Protein AF-A0A538KHZ2-F1 (afdb_monomer_lite)

Foldseek 3Di:
DDDPVLLLVLLLVLLLCQQLLLAFACPPHTHHPSLVSLVVNLVSLVVVCVVVPDPDAPVLLVVLVVVLVVVVVVLVVCVVVDPDPVSVVVSVVVVVVSVSVSSSLSSVLRSVVPDDPVSVVSSVVSNVNSVVQQQVQLVVLVVCVVVVHAPQVVPVCVNHVDGDRFDFPDDDPNHTDTDRQRSHVDVVSVVVSVVSVVSSVVVVLVPPPPPDPCVVCPCVPPVNVVVVVVVVVPPD

Radius of gyration: 20.11 Å; chains: 1; bounding box: 50×47×51 Å

Structure (mmCIF, N/CA/C/O backbone):
data_AF-A0A538KHZ2-F1
#
_entry.id   AF-A0A538KHZ2-F1
#
loop_
_atom_site.group_PDB
_atom_site.id
_atom_site.type_symbol
_atom_site.label_atom_id
_atom_site.label_alt_id
_atom_site.label_comp_id
_atom_site.label_asym_id
_atom_site.label_entity_id
_atom_site.label_seq_id
_atom_site.pdbx_PDB_ins_code
_atom_site.Cartn_x
_atom_site.Cartn_y
_atom_site.Cartn_z
_atom_site.occupancy
_atom_site.B_iso_or_equiv
_atom_site.auth_seq_id
_atom_site.auth_comp_id
_atom_site.auth_asym_id
_atom_site.auth_atom_id
_atom_site.pdbx_PDB_model_num
ATOM 1 N N . MET A 1 1 ? -10.017 -17.595 17.003 1.00 70.81 1 MET A N 1
ATOM 2 C CA . MET A 1 1 ? -10.013 -16.134 16.747 1.00 70.81 1 MET A CA 1
ATOM 3 C C . MET A 1 1 ? -8.568 -15.649 16.655 1.00 70.81 1 MET A C 1
ATOM 5 O O . MET A 1 1 ? -7.769 -16.107 17.465 1.00 70.81 1 MET A O 1
ATOM 9 N N . PRO A 1 2 ? -8.209 -14.773 15.701 1.00 77.62 2 PRO A N 1
ATOM 10 C CA . PRO A 1 2 ? -6.845 -14.257 15.563 1.00 77.62 2 PRO A CA 1
ATOM 11 C C . PRO A 1 2 ? -6.376 -13.523 16.825 1.00 77.62 2 PRO A C 1
ATOM 13 O O . PRO A 1 2 ? -7.134 -12.756 17.425 1.00 77.62 2 PRO A O 1
ATOM 16 N N . SER A 1 3 ? -5.121 -13.741 17.228 1.00 88.00 3 SER A N 1
ATOM 17 C CA . SER A 1 3 ? -4.541 -13.037 18.375 1.00 88.00 3 SER A CA 1
ATOM 18 C C . SER A 1 3 ? -4.235 -11.577 18.027 1.00 88.00 3 SER A C 1
ATOM 20 O O . SER A 1 3 ? -3.992 -11.232 16.869 1.00 88.00 3 SER A O 1
ATOM 22 N N . ARG A 1 4 ? -4.178 -10.703 19.041 1.00 88.00 4 ARG A N 1
ATOM 23 C CA . ARG A 1 4 ? -3.818 -9.289 18.841 1.00 88.00 4 ARG A CA 1
ATOM 24 C C . ARG A 1 4 ? -2.460 -9.117 18.160 1.00 88.00 4 ARG A C 1
ATOM 26 O O . ARG A 1 4 ? -2.331 -8.261 17.298 1.00 88.00 4 ARG A O 1
ATOM 33 N N . ARG A 1 5 ? -1.487 -9.963 18.510 1.00 90.94 5 ARG A N 1
ATOM 34 C CA . ARG A 1 5 ? -0.137 -9.929 17.933 1.00 90.94 5 ARG A CA 1
ATOM 35 C C . ARG A 1 5 ? -0.146 -10.236 16.436 1.00 90.94 5 ARG A C 1
ATOM 37 O O . ARG A 1 5 ? 0.586 -9.590 15.700 1.00 90.94 5 ARG A O 1
ATOM 44 N N . VAL A 1 6 ? -0.990 -11.173 15.996 1.00 93.69 6 VAL A N 1
ATOM 45 C CA . VAL A 1 6 ? -1.137 -11.506 14.571 1.00 93.69 6 VAL A CA 1
ATOM 46 C C . VAL A 1 6 ? -1.756 -10.334 13.811 1.00 93.69 6 VAL A C 1
ATOM 48 O O . VAL A 1 6 ? -1.233 -9.946 12.775 1.00 93.69 6 VAL A O 1
ATOM 51 N N . THR A 1 7 ? -2.817 -9.716 14.342 1.00 93.12 7 THR A N 1
ATOM 52 C CA . THR A 1 7 ? -3.430 -8.535 13.709 1.00 93.12 7 THR A CA 1
ATOM 53 C C . THR A 1 7 ? -2.462 -7.347 13.640 1.00 93.12 7 THR A C 1
ATOM 55 O O . THR A 1 7 ? -2.383 -6.699 12.602 1.00 93.12 7 THR A O 1
ATOM 58 N N . ASP A 1 8 ? -1.700 -7.089 14.712 1.00 92.88 8 ASP A N 1
ATOM 59 C CA . ASP A 1 8 ? -0.666 -6.043 14.737 1.00 92.88 8 ASP A CA 1
ATOM 60 C C . ASP A 1 8 ? 0.418 -6.315 13.684 1.00 92.88 8 ASP A C 1
ATOM 62 O O . ASP A 1 8 ? 0.788 -5.420 12.931 1.00 92.88 8 ASP A O 1
ATOM 66 N N . PHE A 1 9 ? 0.905 -7.558 13.605 1.00 95.31 9 PHE A N 1
ATOM 67 C CA . PHE A 1 9 ? 1.906 -7.962 12.620 1.00 95.31 9 PHE A CA 1
ATOM 68 C C . PHE A 1 9 ? 1.407 -7.766 11.186 1.00 95.31 9 PHE A C 1
ATOM 70 O O . PHE A 1 9 ? 2.117 -7.172 10.383 1.00 95.31 9 PHE A O 1
ATOM 77 N N . LEU A 1 10 ? 0.182 -8.203 10.877 1.00 94.75 10 LEU A N 1
ATOM 78 C CA . LEU A 1 10 ? -0.409 -8.044 9.546 1.00 94.75 10 LEU A CA 1
ATOM 79 C C . LEU A 1 10 ? -0.589 -6.568 9.172 1.00 94.75 10 LEU A C 1
ATOM 81 O O . LEU A 1 10 ? -0.308 -6.198 8.038 1.00 94.75 10 LEU A O 1
ATOM 85 N N . LEU A 1 11 ? -0.987 -5.713 10.122 1.00 91.38 11 LEU A N 1
ATOM 86 C CA . LEU A 1 11 ? -1.053 -4.267 9.895 1.00 91.38 11 LEU A CA 1
ATOM 87 C C . LEU A 1 11 ? 0.327 -3.692 9.563 1.00 91.38 11 LEU A C 1
ATOM 89 O O . LEU A 1 11 ? 0.469 -2.961 8.587 1.00 91.38 11 LEU A O 1
ATOM 93 N N . PHE A 1 12 ? 1.342 -4.020 10.368 1.00 92.88 12 PHE A N 1
ATOM 94 C CA . PHE A 1 12 ? 2.703 -3.518 10.175 1.00 92.88 12 PHE A CA 1
ATOM 95 C C . PHE A 1 12 ? 3.316 -4.020 8.867 1.00 92.88 12 PHE A C 1
ATOM 97 O O . PHE A 1 12 ? 3.935 -3.243 8.149 1.00 92.88 12 PHE A O 1
ATOM 104 N N . ALA A 1 13 ? 3.094 -5.288 8.527 1.00 93.56 13 ALA A N 1
ATOM 105 C CA . ALA A 1 13 ? 3.529 -5.869 7.267 1.00 93.56 13 ALA A CA 1
ATOM 106 C C . ALA A 1 13 ? 2.818 -5.221 6.066 1.00 93.56 13 ALA A C 1
ATOM 108 O O . ALA A 1 13 ? 3.472 -4.935 5.063 1.00 93.56 13 ALA A O 1
ATOM 109 N N . ALA A 1 14 ? 1.516 -4.927 6.171 1.00 91.31 14 ALA A N 1
ATOM 110 C CA . ALA A 1 14 ? 0.762 -4.262 5.107 1.00 91.31 14 ALA A CA 1
ATOM 111 C C . ALA A 1 14 ? 1.311 -2.857 4.826 1.00 91.31 14 ALA A C 1
ATOM 113 O O . ALA A 1 14 ? 1.573 -2.522 3.676 1.00 91.31 14 ALA A O 1
ATOM 114 N N . VAL A 1 15 ? 1.543 -2.049 5.869 1.00 88.62 15 VAL A N 1
ATOM 115 C CA . VAL A 1 15 ? 2.085 -0.691 5.685 1.00 88.62 15 VAL A CA 1
ATOM 116 C C . VAL A 1 15 ? 3.561 -0.695 5.278 1.00 88.62 15 VAL A C 1
ATOM 118 O O . VAL A 1 15 ? 3.981 0.185 4.537 1.00 88.62 15 VAL A O 1
ATOM 121 N N . PHE A 1 16 ? 4.346 -1.685 5.714 1.00 89.62 16 PHE A N 1
ATOM 122 C CA . PHE A 1 16 ? 5.748 -1.840 5.314 1.00 89.62 16 PHE A CA 1
ATOM 123 C C . PHE A 1 16 ? 5.877 -2.191 3.829 1.00 89.62 16 PHE A C 1
ATOM 125 O O . PHE A 1 16 ? 6.667 -1.593 3.110 1.00 89.62 16 PHE A O 1
ATOM 132 N N . THR A 1 17 ? 5.069 -3.141 3.360 1.00 90.88 17 THR A N 1
ATOM 133 C CA . THR A 1 17 ? 5.076 -3.581 1.957 1.00 90.88 17 THR A CA 1
ATOM 134 C C . THR A 1 17 ? 4.250 -2.682 1.049 1.00 90.88 17 THR A C 1
ATOM 136 O O . THR A 1 17 ? 4.116 -2.991 -0.129 1.00 90.88 17 THR A O 1
ATOM 139 N N . MET A 1 18 ? 3.676 -1.588 1.558 1.00 86.38 18 MET A N 1
ATOM 140 C CA . MET A 1 18 ? 2.712 -0.780 0.814 1.00 86.38 18 MET A CA 1
ATOM 141 C C . MET A 1 18 ? 3.288 -0.293 -0.513 1.00 86.38 18 MET A C 1
ATOM 143 O O . MET A 1 18 ? 2.672 -0.503 -1.550 1.00 86.38 18 MET A O 1
ATOM 147 N N . SER A 1 19 ? 4.518 0.218 -0.496 1.00 83.88 19 SER A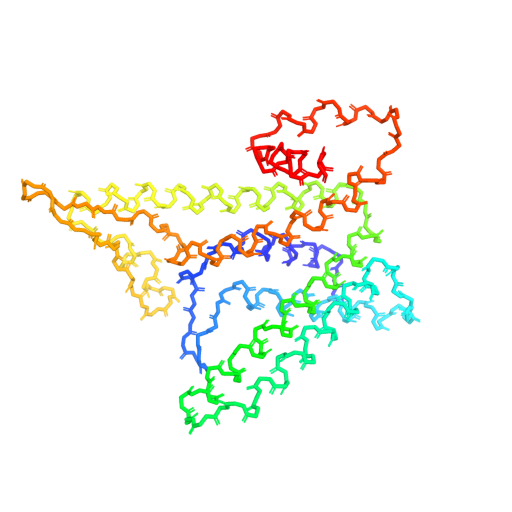 N 1
ATOM 148 C CA . SER A 1 19 ? 5.217 0.696 -1.688 1.00 83.88 19 SER A CA 1
ATOM 149 C C . SER A 1 19 ? 5.772 -0.416 -2.594 1.00 83.88 19 SER A C 1
ATOM 151 O O . SER A 1 19 ? 6.298 -0.114 -3.660 1.00 83.88 19 SER A O 1
ATOM 153 N N . PHE A 1 20 ? 5.691 -1.700 -2.234 1.00 88.12 20 PHE A N 1
ATOM 154 C CA . PHE A 1 20 ? 6.398 -2.775 -2.949 1.00 88.12 20 PHE A CA 1
ATOM 155 C C . PHE A 1 20 ? 5.587 -3.322 -4.132 1.00 88.12 20 PHE A C 1
ATOM 157 O O . PHE A 1 20 ? 5.303 -4.515 -4.224 1.00 88.12 20 PHE A O 1
ATOM 164 N N . GLU A 1 21 ? 5.213 -2.449 -5.060 1.00 84.75 21 GLU A N 1
ATOM 165 C CA . GLU A 1 21 ? 4.356 -2.773 -6.203 1.00 84.75 21 GLU A CA 1
ATOM 166 C C . GLU A 1 21 ? 4.969 -3.806 -7.173 1.00 84.75 21 GLU A C 1
ATOM 168 O O . GLU A 1 21 ? 4.237 -4.497 -7.885 1.00 84.75 21 GLU A O 1
ATOM 173 N N . LYS A 1 22 ? 6.301 -3.952 -7.196 1.00 85.44 22 LYS A N 1
ATOM 174 C CA . LYS A 1 22 ? 6.995 -4.997 -7.969 1.00 85.44 22 LYS A CA 1
ATOM 175 C C . LYS A 1 22 ? 6.775 -6.409 -7.442 1.00 85.44 22 LYS A C 1
ATOM 177 O O . LYS A 1 22 ? 6.980 -7.357 -8.187 1.00 85.44 22 LYS A O 1
ATOM 182 N N . LEU A 1 23 ? 6.381 -6.573 -6.183 1.00 88.81 23 LEU A N 1
ATOM 183 C CA . LEU A 1 23 ? 6.125 -7.893 -5.619 1.00 88.81 23 LEU A CA 1
ATOM 184 C C . LEU A 1 23 ? 4.680 -8.282 -5.917 1.00 88.81 23 LEU A C 1
ATOM 186 O O . LEU A 1 23 ? 3.785 -7.976 -5.132 1.00 88.81 23 LEU A O 1
ATOM 190 N N . PHE A 1 24 ? 4.442 -8.927 -7.059 1.00 89.50 24 PHE A N 1
ATOM 191 C CA . PHE A 1 24 ? 3.115 -9.400 -7.444 1.00 89.50 24 PHE A CA 1
ATOM 192 C C . PHE A 1 24 ? 3.153 -10.774 -8.113 1.00 89.50 24 PHE A C 1
ATOM 194 O O . PHE A 1 24 ? 4.190 -11.233 -8.569 1.00 89.50 24 PHE A O 1
ATOM 201 N N . TRP A 1 25 ? 1.994 -11.425 -8.186 1.00 89.75 25 TRP A N 1
ATOM 202 C CA . TRP A 1 25 ? 1.804 -12.675 -8.919 1.00 89.75 25 TRP A CA 1
ATOM 203 C C . TRP A 1 25 ? 0.640 -12.549 -9.900 1.00 89.75 25 TRP A C 1
ATOM 205 O O . TRP A 1 25 ? -0.337 -11.849 -9.633 1.00 89.75 25 TRP A O 1
ATOM 215 N N . ASN A 1 26 ? 0.726 -13.270 -11.020 1.00 84.12 26 ASN A N 1
ATOM 216 C CA . ASN A 1 26 ? -0.304 -13.318 -12.063 1.00 84.12 26 ASN A CA 1
ATOM 217 C C . ASN A 1 26 ? -1.156 -14.598 -11.965 1.00 84.12 26 ASN A C 1
ATOM 219 O O . ASN A 1 26 ? -1.260 -15.350 -12.927 1.00 84.12 26 ASN A O 1
ATOM 223 N N . VAL A 1 27 ? -1.755 -14.873 -10.802 1.00 74.12 27 VAL A N 1
ATOM 224 C CA . VAL A 1 27 ? -2.545 -16.109 -10.578 1.00 74.12 27 VAL A CA 1
ATOM 225 C C . VAL A 1 27 ? -4.031 -15.925 -10.930 1.00 74.12 27 VAL A C 1
ATOM 227 O O . VAL A 1 27 ? -4.701 -16.879 -11.308 1.00 74.12 27 VAL A O 1
ATOM 230 N N . ALA A 1 28 ? -4.549 -14.694 -10.875 1.00 68.69 28 ALA A N 1
ATOM 231 C CA . ALA A 1 28 ? -5.922 -14.346 -11.272 1.00 68.69 28 ALA A CA 1
ATOM 232 C C . ALA A 1 28 ? -6.007 -12.872 -11.723 1.00 68.69 28 ALA A C 1
ATOM 234 O O . ALA A 1 28 ? -6.910 -12.122 -11.358 1.00 68.69 28 ALA A O 1
ATOM 235 N N . GLY A 1 29 ? -4.992 -12.435 -12.473 1.00 74.94 29 GLY A N 1
ATOM 236 C CA . GLY A 1 29 ? -4.633 -11.024 -12.622 1.00 74.94 29 GLY A CA 1
ATOM 237 C C . GLY A 1 29 ? -3.510 -10.621 -11.661 1.00 74.94 29 GLY A C 1
ATOM 238 O O . GLY A 1 29 ? -3.067 -11.433 -10.852 1.00 74.94 29 GLY A O 1
ATOM 239 N N . LYS A 1 30 ? -3.035 -9.376 -11.787 1.00 84.00 30 LYS A N 1
ATOM 240 C CA . LYS A 1 30 ? -1.940 -8.813 -10.980 1.00 84.00 30 LYS A CA 1
ATOM 241 C C . LYS A 1 30 ? -2.392 -8.667 -9.523 1.00 84.00 30 LYS A C 1
ATOM 243 O O . LYS A 1 30 ? -3.114 -7.717 -9.223 1.00 84.00 30 LYS A O 1
ATOM 248 N N . ILE A 1 31 ? -1.950 -9.581 -8.658 1.00 87.44 31 ILE A N 1
ATOM 249 C CA . ILE A 1 31 ? -2.166 -9.535 -7.206 1.00 87.44 31 ILE A CA 1
ATOM 250 C C . ILE A 1 31 ? -0.844 -9.181 -6.532 1.00 87.44 31 ILE A C 1
ATOM 252 O O . ILE A 1 31 ? 0.104 -9.965 -6.575 1.00 87.44 31 ILE A O 1
ATOM 256 N N . ALA A 1 32 ? -0.780 -8.008 -5.913 1.00 89.06 32 ALA A N 1
ATOM 257 C CA . ALA A 1 32 ? 0.406 -7.547 -5.203 1.00 89.06 32 ALA A CA 1
ATOM 258 C C . ALA A 1 32 ? 0.514 -8.176 -3.805 1.00 89.06 32 ALA A C 1
ATOM 260 O O . ALA A 1 32 ? -0.489 -8.464 -3.150 1.00 89.06 32 ALA A O 1
ATOM 261 N N . LEU A 1 33 ? 1.738 -8.315 -3.295 1.00 90.94 33 LEU A N 1
ATOM 262 C CA . LEU A 1 33 ? 2.018 -8.773 -1.934 1.00 90.94 33 LEU A CA 1
ATOM 263 C C . LEU A 1 33 ? 1.271 -7.933 -0.892 1.00 90.94 33 LEU A C 1
ATOM 265 O O . LEU A 1 33 ? 0.678 -8.482 0.036 1.00 90.94 33 LEU A O 1
ATOM 269 N N . THR A 1 34 ? 1.240 -6.613 -1.080 1.00 89.50 34 THR A N 1
ATOM 270 C CA . THR A 1 34 ? 0.478 -5.693 -0.232 1.00 89.50 34 THR A CA 1
ATOM 271 C C . THR A 1 34 ? -0.998 -6.072 -0.177 1.00 89.50 34 THR A C 1
ATOM 273 O O . THR A 1 34 ? -1.580 -6.096 0.901 1.00 89.50 34 THR A O 1
ATOM 276 N N . GLU A 1 35 ? -1.605 -6.413 -1.317 1.00 90.12 35 GLU A N 1
ATOM 277 C CA . GLU A 1 35 ? -3.025 -6.767 -1.402 1.00 90.12 35 GLU A CA 1
ATOM 278 C C . GLU A 1 35 ? -3.305 -8.062 -0.635 1.00 90.12 35 GLU A C 1
ATOM 280 O O . GLU A 1 35 ? -4.256 -8.115 0.145 1.00 90.12 35 GLU A O 1
ATOM 285 N N . VAL A 1 36 ? -2.436 -9.070 -0.770 1.00 93.44 36 VAL A N 1
ATOM 286 C CA . VAL A 1 36 ? -2.531 -10.321 -0.001 1.00 93.44 36 VAL A CA 1
ATOM 287 C C . VAL A 1 36 ? -2.484 -10.037 1.501 1.00 93.44 36 VAL A C 1
ATOM 289 O O . VAL A 1 36 ? -3.351 -10.491 2.250 1.00 93.44 36 VAL A O 1
ATOM 292 N N . ILE A 1 37 ? -1.509 -9.247 1.959 1.00 94.62 37 ILE A N 1
ATOM 293 C CA . ILE A 1 37 ? -1.359 -8.929 3.385 1.00 94.62 37 ILE A CA 1
ATOM 294 C C . ILE A 1 37 ? -2.538 -8.076 3.883 1.00 94.62 37 ILE A C 1
ATOM 296 O O . ILE A 1 37 ? -3.045 -8.319 4.979 1.00 94.62 37 ILE A O 1
ATOM 300 N N . SER A 1 38 ? -3.030 -7.127 3.082 1.00 91.94 38 SER A N 1
ATOM 301 C CA . SER A 1 38 ? -4.217 -6.324 3.395 1.00 91.94 38 SER A CA 1
ATOM 302 C C . SER A 1 38 ? -5.475 -7.183 3.530 1.00 91.94 38 SER A C 1
ATOM 304 O O . SER A 1 38 ? -6.225 -6.988 4.487 1.00 91.94 38 SER A O 1
ATOM 306 N N . ILE A 1 39 ? -5.693 -8.165 2.645 1.00 94.31 39 ILE A N 1
ATOM 307 C CA . ILE A 1 39 ? -6.805 -9.125 2.755 1.00 94.31 39 ILE A CA 1
ATOM 308 C C . ILE A 1 39 ? -6.692 -9.913 4.064 1.00 94.31 39 ILE A C 1
ATOM 310 O O . ILE A 1 39 ? -7.667 -10.006 4.814 1.00 94.31 39 ILE A O 1
ATOM 314 N N . LEU A 1 40 ? -5.502 -10.436 4.378 1.00 96.44 40 LEU A N 1
ATOM 315 C CA . LEU A 1 40 ? -5.262 -11.173 5.621 1.00 96.44 40 LEU A CA 1
ATOM 316 C C . LEU A 1 40 ? -5.508 -10.299 6.858 1.00 96.44 40 LEU A C 1
ATOM 318 O O . LEU A 1 40 ? -6.134 -10.756 7.817 1.00 96.44 40 LEU A O 1
ATOM 322 N N . PHE A 1 41 ? -5.064 -9.039 6.841 1.00 95.19 41 PHE A N 1
ATOM 323 C CA . PHE A 1 41 ? -5.327 -8.080 7.913 1.00 95.19 41 PHE A CA 1
ATOM 324 C C . PHE A 1 41 ? -6.827 -7.825 8.088 1.00 95.19 41 PHE A C 1
ATOM 326 O O . PHE A 1 41 ? -7.332 -7.941 9.206 1.00 95.19 41 PHE A O 1
ATOM 333 N N . VAL A 1 42 ? -7.547 -7.519 7.002 1.00 94.88 42 VAL A N 1
ATOM 334 C CA . VAL A 1 42 ? -8.996 -7.268 7.029 1.00 94.88 42 VAL A CA 1
ATOM 335 C C . VAL A 1 42 ? -9.738 -8.500 7.544 1.00 94.88 42 VAL A C 1
ATOM 337 O O . VAL A 1 42 ? -10.560 -8.377 8.451 1.00 94.88 42 VAL A O 1
ATOM 340 N N . GLY A 1 43 ? -9.403 -9.696 7.055 1.00 95.38 43 GLY A N 1
ATOM 341 C CA . GLY A 1 43 ? -9.974 -10.951 7.544 1.00 95.38 43 GLY A CA 1
ATOM 342 C C . GLY A 1 43 ? -9.710 -11.165 9.037 1.00 95.38 43 GLY A C 1
ATOM 343 O O . GLY A 1 43 ? -10.633 -11.456 9.803 1.00 95.38 43 GLY A O 1
ATOM 344 N N . ALA A 1 44 ? -8.473 -10.941 9.490 1.00 94.69 44 ALA A N 1
ATOM 345 C CA . ALA A 1 44 ? -8.117 -11.073 10.899 1.00 94.69 44 ALA A CA 1
ATOM 346 C C . ALA A 1 44 ? -8.858 -10.059 11.793 1.00 94.69 44 ALA A C 1
ATOM 348 O O . ALA A 1 44 ? -9.311 -10.400 12.892 1.00 94.69 44 ALA A O 1
ATOM 349 N N . TYR A 1 45 ? -9.000 -8.822 11.317 1.00 92.50 45 TYR A N 1
ATOM 350 C CA . TYR A 1 45 ? -9.765 -7.762 11.963 1.00 92.50 45 TYR A CA 1
ATOM 351 C C . TYR A 1 45 ? -11.254 -8.125 12.070 1.00 92.50 45 TYR A C 1
ATOM 353 O O . TYR A 1 45 ? -11.816 -8.064 13.167 1.00 92.50 45 TYR A O 1
ATOM 361 N N . LEU A 1 46 ? -11.878 -8.572 10.975 1.00 92.50 46 LEU A N 1
ATOM 362 C CA . LEU A 1 46 ? -13.296 -8.939 10.937 1.00 92.50 46 LEU A CA 1
ATOM 363 C C . LEU A 1 46 ? -13.608 -10.104 11.879 1.00 92.50 46 LEU A C 1
ATOM 365 O O . LEU A 1 46 ? -14.543 -10.007 12.671 1.00 92.50 46 LEU A O 1
ATOM 369 N N . LEU A 1 47 ? -12.790 -11.162 11.880 1.00 92.44 47 LEU A N 1
ATOM 370 C CA . LEU A 1 47 ? -12.962 -12.298 12.796 1.00 92.44 47 LEU A CA 1
ATOM 371 C C . LEU A 1 47 ? -12.912 -11.869 14.268 1.00 92.44 47 LEU A C 1
ATOM 373 O O . LEU A 1 47 ? -13.674 -12.361 15.101 1.00 92.44 47 LEU A O 1
ATOM 377 N N . ARG A 1 48 ? -12.024 -10.927 14.602 1.00 89.44 48 ARG A N 1
ATOM 378 C CA . ARG A 1 48 ? -11.906 -10.388 15.961 1.00 89.44 48 ARG A CA 1
ATOM 379 C C . ARG A 1 48 ? -13.062 -9.456 16.319 1.00 89.44 48 ARG A C 1
ATOM 381 O O . ARG A 1 48 ? -13.440 -9.383 17.488 1.00 89.44 48 ARG A O 1
ATOM 388 N N . ARG A 1 49 ? -13.622 -8.755 15.335 1.00 86.12 49 ARG A N 1
ATOM 389 C CA . ARG A 1 49 ? -14.768 -7.864 15.515 1.00 86.12 49 ARG A CA 1
ATOM 390 C C . ARG A 1 49 ? -16.073 -8.634 15.699 1.00 86.12 49 ARG A C 1
ATOM 392 O O . ARG A 1 49 ? -16.781 -8.381 16.670 1.00 86.12 49 ARG A O 1
ATOM 399 N N . LEU A 1 50 ? -16.324 -9.639 14.860 1.00 85.69 50 LEU A N 1
ATOM 400 C CA . LEU A 1 50 ? -17.457 -10.561 14.998 1.00 85.69 50 LEU A CA 1
ATOM 401 C C . LEU A 1 50 ? -17.446 -11.263 16.362 1.00 85.69 50 LEU A C 1
ATOM 403 O O . LEU A 1 50 ? -18.485 -11.386 17.006 1.00 85.69 50 LEU A O 1
ATOM 407 N N . GLY A 1 51 ? -16.261 -11.635 16.857 1.00 80.94 51 GLY A N 1
ATOM 408 C CA . GLY A 1 51 ? -16.101 -12.249 18.176 1.00 80.94 51 GLY A CA 1
ATOM 409 C C . GLY A 1 51 ? -16.439 -11.352 19.372 1.00 80.94 51 GLY A C 1
ATOM 410 O O . GLY A 1 51 ? -16.683 -11.867 20.457 1.00 80.94 51 GLY A O 1
ATOM 411 N N . ARG A 1 52 ? -16.464 -10.024 19.198 1.00 77.56 52 ARG A N 1
ATOM 412 C CA . ARG A 1 52 ? -16.744 -9.055 20.274 1.00 77.56 52 ARG A CA 1
ATOM 413 C C . ARG A 1 52 ? -18.185 -8.542 20.284 1.00 77.56 52 ARG A C 1
ATOM 415 O O . ARG A 1 52 ? -18.541 -7.853 21.231 1.00 77.56 52 ARG A O 1
ATOM 422 N N . ARG A 1 53 ? -18.989 -8.856 19.255 1.00 71.69 53 ARG A N 1
ATOM 423 C CA . ARG A 1 53 ? -20.383 -8.387 19.067 1.00 71.69 53 ARG A CA 1
ATOM 424 C C . ARG A 1 53 ? -20.587 -6.866 19.216 1.00 71.69 53 ARG A C 1
ATOM 426 O O . ARG A 1 53 ? -21.703 -6.414 19.433 1.00 71.69 53 ARG A O 1
ATOM 433 N N . ASP A 1 54 ? -19.531 -6.071 19.051 1.00 73.88 54 ASP A N 1
ATOM 434 C CA . ASP A 1 54 ? -19.604 -4.609 19.051 1.00 73.88 54 ASP A CA 1
ATOM 435 C C . ASP A 1 54 ? -19.693 -4.108 17.602 1.00 73.88 54 ASP A C 1
ATOM 437 O O . ASP A 1 54 ? -18.724 -4.165 16.836 1.00 73.88 54 ASP A O 1
ATOM 441 N N . GLY A 1 55 ? -20.887 -3.655 17.215 1.00 72.94 55 GLY A N 1
ATOM 442 C CA . GLY A 1 55 ? -21.163 -3.110 15.886 1.00 72.94 55 GLY A CA 1
ATOM 443 C C . GLY A 1 55 ? -20.689 -1.666 15.696 1.00 72.94 55 GLY A C 1
ATOM 444 O O . GLY A 1 55 ? -20.592 -1.210 14.559 1.00 72.94 55 GLY A O 1
ATOM 445 N N . SER A 1 56 ? -20.344 -0.945 16.768 1.00 83.50 56 SER A N 1
ATOM 446 C CA . SER A 1 56 ? -20.105 0.503 16.709 1.00 83.50 56 SER A CA 1
ATOM 447 C C . SER A 1 56 ? -18.836 0.863 15.928 1.00 83.50 56 SER A C 1
ATOM 449 O O . SER A 1 56 ? -17.736 0.400 16.230 1.00 83.50 56 SER A O 1
ATOM 451 N N . LEU A 1 57 ? -18.937 1.691 14.890 1.00 83.25 57 LEU A N 1
ATOM 452 C CA . LEU A 1 57 ? -17.762 2.254 14.214 1.00 83.25 57 LEU A CA 1
ATOM 453 C C . LEU A 1 57 ? -17.471 3.654 14.770 1.00 83.25 57 LEU A C 1
ATOM 455 O O . LEU A 1 57 ? -18.408 4.425 14.986 1.00 83.25 57 LEU A O 1
ATOM 459 N N . PRO A 1 58 ? -16.198 4.025 14.995 1.00 83.31 58 PRO A N 1
ATOM 460 C CA . PRO A 1 58 ? -15.854 5.391 15.344 1.00 83.31 58 PRO A CA 1
ATOM 461 C C . PRO A 1 58 ? -16.258 6.321 14.198 1.00 83.31 58 PRO A C 1
ATOM 463 O O . PRO A 1 58 ? -16.198 5.955 13.021 1.00 83.31 58 PRO A O 1
ATOM 466 N N . ARG A 1 59 ? -16.630 7.559 14.541 1.00 79.00 59 ARG A N 1
ATOM 467 C CA . ARG A 1 59 ? -17.079 8.572 13.571 1.00 79.00 59 ARG A CA 1
ATOM 468 C C . ARG A 1 59 ? -16.099 8.753 12.407 1.00 79.00 59 ARG A C 1
ATOM 470 O O . ARG A 1 59 ? -16.534 8.959 11.283 1.00 79.00 59 ARG A O 1
ATOM 477 N N . THR A 1 60 ? -14.795 8.636 12.656 1.00 77.44 60 THR A N 1
ATOM 478 C CA . THR A 1 60 ? -13.753 8.703 11.620 1.00 77.44 60 THR A CA 1
ATOM 479 C C . THR A 1 60 ? -13.884 7.578 10.595 1.00 77.44 60 THR A C 1
ATOM 481 O O . THR A 1 60 ? -13.917 7.859 9.403 1.00 77.44 60 THR A O 1
ATOM 484 N N . SER A 1 61 ? -14.042 6.325 11.031 1.00 81.25 61 SER A N 1
ATOM 485 C CA . SER A 1 61 ? -14.309 5.189 10.135 1.00 81.25 61 SER A CA 1
ATOM 486 C C . SER A 1 61 ? -15.622 5.360 9.368 1.00 81.25 61 SER A C 1
ATOM 488 O O . SER A 1 61 ? -15.683 5.033 8.188 1.00 81.25 61 SER A O 1
ATOM 490 N N . GLY A 1 62 ? -16.653 5.924 10.009 1.00 83.25 62 GLY A N 1
ATOM 491 C CA . GLY A 1 62 ? -17.913 6.273 9.345 1.00 83.25 62 GLY A CA 1
ATOM 492 C C . GLY A 1 62 ? -17.746 7.319 8.236 1.00 83.25 62 GLY A C 1
ATOM 493 O O . GLY A 1 62 ? -18.309 7.162 7.159 1.00 83.25 62 GLY A O 1
ATOM 494 N N . ILE A 1 63 ? -16.921 8.349 8.454 1.00 82.88 63 ILE A N 1
ATOM 495 C CA . ILE A 1 63 ? -16.599 9.356 7.428 1.00 82.88 63 ILE A CA 1
ATOM 496 C C . ILE A 1 63 ? -15.847 8.715 6.256 1.00 82.88 63 ILE A C 1
ATOM 498 O O . ILE A 1 63 ? -16.180 8.979 5.104 1.00 82.88 63 ILE A O 1
ATOM 502 N N . VAL A 1 64 ? -14.877 7.834 6.526 1.00 82.81 64 VAL A N 1
ATOM 503 C CA . VAL A 1 64 ? -14.170 7.095 5.464 1.00 82.81 64 VAL A CA 1
ATOM 504 C C . VAL A 1 64 ? -15.145 6.239 4.649 1.00 82.81 64 VAL A C 1
ATOM 506 O O . VAL A 1 64 ? -15.044 6.213 3.427 1.00 82.81 64 VAL A O 1
ATOM 509 N N . LEU A 1 65 ? -16.121 5.589 5.294 1.00 85.69 65 LEU A N 1
ATOM 510 C CA . LEU A 1 65 ? -17.182 4.852 4.598 1.00 85.69 65 LEU A CA 1
ATOM 511 C C . LEU A 1 65 ? -18.099 5.762 3.769 1.00 85.69 65 LEU A C 1
ATOM 513 O O . LEU A 1 65 ? -18.548 5.356 2.701 1.00 85.69 65 LEU A O 1
ATOM 517 N N . ALA A 1 66 ? -18.366 6.988 4.218 1.00 85.25 66 ALA A N 1
ATOM 518 C CA . ALA A 1 66 ? -19.133 7.952 3.432 1.00 85.25 66 ALA A CA 1
ATOM 519 C C . ALA A 1 66 ? -18.367 8.384 2.168 1.00 85.25 66 ALA A C 1
ATOM 521 O O . ALA A 1 66 ? -18.944 8.399 1.083 1.00 85.25 66 ALA A O 1
ATOM 522 N N . PHE A 1 67 ? -17.060 8.652 2.278 1.00 84.81 67 PHE A N 1
ATOM 523 C CA . PHE A 1 67 ? -16.207 8.908 1.111 1.00 84.81 67 PHE A CA 1
ATOM 524 C C . PHE A 1 67 ? -16.117 7.696 0.187 1.00 84.81 67 PHE A C 1
ATOM 526 O O . PHE A 1 67 ? -16.212 7.857 -1.026 1.00 84.81 67 PHE A O 1
ATOM 533 N N . PHE A 1 68 ? -15.992 6.489 0.749 1.00 85.69 68 PHE A N 1
ATOM 534 C CA . PHE A 1 68 ? -16.072 5.250 -0.019 1.00 85.69 68 PHE A CA 1
ATOM 535 C C . PHE A 1 68 ? -17.362 5.200 -0.834 1.00 85.69 68 PHE A C 1
ATOM 537 O O . PHE A 1 68 ? -17.295 4.988 -2.036 1.00 85.69 68 PHE A O 1
ATOM 544 N N . ALA A 1 69 ? -18.518 5.442 -0.210 1.00 90.12 69 ALA A N 1
ATOM 545 C CA . ALA A 1 69 ? -19.809 5.416 -0.890 1.00 90.12 69 ALA A CA 1
ATOM 546 C C . ALA A 1 69 ? -19.918 6.494 -1.982 1.00 90.12 69 ALA A C 1
ATOM 548 O O . ALA A 1 69 ? -20.389 6.204 -3.079 1.00 90.12 69 ALA A O 1
ATOM 549 N N . ALA A 1 70 ? -19.445 7.714 -1.713 1.00 88.56 70 ALA A N 1
ATOM 550 C CA . ALA A 1 70 ? -19.455 8.805 -2.686 1.00 88.56 70 ALA A CA 1
ATOM 551 C C . ALA A 1 70 ? -18.570 8.498 -3.905 1.00 88.56 70 ALA A C 1
ATOM 553 O O . ALA A 1 70 ? -19.007 8.631 -5.047 1.00 88.56 70 ALA A O 1
ATOM 554 N N . PHE A 1 71 ? -17.341 8.036 -3.680 1.00 86.75 71 PHE A N 1
ATOM 555 C CA . PHE A 1 71 ? -16.437 7.646 -4.761 1.00 86.75 71 PHE A CA 1
ATOM 556 C C . PHE A 1 71 ? -16.903 6.384 -5.482 1.00 86.75 71 PHE A C 1
ATOM 558 O O . PHE A 1 71 ? -16.786 6.320 -6.700 1.00 86.75 71 PHE A O 1
ATOM 565 N N . LEU A 1 72 ? -17.483 5.417 -4.766 1.00 89.12 72 LEU A N 1
ATOM 566 C CA . LEU A 1 72 ? -18.093 4.234 -5.364 1.00 89.12 72 LEU A CA 1
ATOM 567 C C . LEU A 1 72 ? -19.231 4.635 -6.300 1.00 89.12 72 LEU A C 1
ATOM 569 O O . LEU A 1 72 ? -19.316 4.099 -7.396 1.00 89.12 72 LEU A O 1
ATOM 573 N N . LEU A 1 73 ? -20.069 5.599 -5.911 1.00 91.69 73 LEU A N 1
ATOM 574 C CA . LEU A 1 73 ? -21.135 6.111 -6.768 1.00 91.69 73 LEU A CA 1
ATOM 575 C C . LEU A 1 73 ? -20.571 6.723 -8.055 1.00 91.69 73 LEU A C 1
ATOM 577 O O . LEU A 1 73 ? -21.011 6.354 -9.139 1.00 91.69 73 LEU A O 1
ATOM 581 N N . VAL A 1 74 ? -19.572 7.606 -7.953 1.00 90.44 74 VAL A N 1
ATOM 582 C CA . VAL A 1 74 ? -18.903 8.194 -9.130 1.00 90.44 74 VAL A CA 1
ATOM 583 C C . VAL A 1 74 ? -18.295 7.104 -10.015 1.00 90.44 74 VAL A C 1
ATOM 585 O O . VAL A 1 74 ? -18.455 7.131 -11.234 1.00 90.44 74 VAL A O 1
ATOM 588 N N . TYR A 1 75 ? -17.645 6.115 -9.401 1.00 85.38 75 TYR A N 1
ATOM 589 C CA . TYR A 1 75 ? -17.044 4.991 -10.107 1.00 85.38 75 TYR A CA 1
ATOM 590 C C . TYR A 1 75 ? -18.105 4.168 -10.849 1.00 85.38 75 TYR A C 1
ATOM 592 O O . TYR A 1 75 ? -17.955 3.902 -12.035 1.00 85.38 75 TYR A O 1
ATOM 600 N N . LEU A 1 76 ? -19.218 3.833 -10.190 1.00 91.19 76 LEU A N 1
ATOM 601 C CA . LEU A 1 76 ? -20.340 3.103 -10.786 1.00 91.19 76 LEU A CA 1
ATOM 602 C C . LEU A 1 76 ? -21.035 3.892 -11.899 1.00 91.19 76 LEU A C 1
ATOM 604 O O . LEU A 1 76 ? -21.443 3.292 -12.884 1.00 91.19 76 LEU A O 1
ATOM 608 N N . ILE A 1 77 ? -21.140 5.218 -11.794 1.00 91.44 77 ILE A N 1
ATOM 609 C CA . ILE A 1 77 ? -21.647 6.054 -12.893 1.00 91.44 77 ILE A CA 1
ATOM 610 C C . ILE A 1 77 ? -20.726 5.934 -14.115 1.00 91.44 77 ILE A C 1
ATOM 612 O O . ILE A 1 77 ? -21.207 5.786 -15.236 1.00 91.44 77 ILE A O 1
ATOM 616 N N . GLY A 1 78 ? -19.407 5.909 -13.899 1.00 87.19 78 GLY A N 1
ATOM 617 C CA . GLY A 1 78 ? -18.416 5.714 -14.959 1.00 87.19 78 GLY A CA 1
ATOM 618 C C . GLY A 1 78 ? -18.552 4.392 -15.726 1.00 87.19 78 GLY A C 1
ATOM 619 O O . GLY A 1 78 ? -18.095 4.319 -16.864 1.00 87.19 78 GLY A O 1
ATOM 620 N N . PHE A 1 79 ? -19.218 3.377 -15.160 1.00 89.00 79 PHE A N 1
ATOM 621 C CA . PHE A 1 79 ? -19.490 2.103 -15.839 1.00 89.00 79 PHE A CA 1
ATOM 622 C C . PHE A 1 79 ? -20.257 2.287 -17.155 1.00 89.00 79 PHE A C 1
ATOM 624 O O . PHE A 1 79 ? -19.959 1.613 -18.137 1.00 89.00 79 PHE A O 1
ATOM 631 N N . TYR A 1 80 ? -21.211 3.220 -17.195 1.00 88.31 80 TYR A N 1
ATOM 632 C CA . TYR A 1 80 ? -22.052 3.450 -18.375 1.00 88.31 80 TYR A CA 1
ATOM 633 C C . TYR A 1 80 ? -21.305 4.099 -19.548 1.00 88.31 80 TYR A C 1
ATOM 635 O O . TYR A 1 80 ? -21.809 4.080 -20.664 1.00 88.31 80 TYR A O 1
ATOM 643 N N . ASN A 1 81 ? -20.099 4.622 -19.315 1.00 87.94 81 ASN A N 1
ATOM 644 C CA . ASN A 1 81 ? -19.240 5.190 -20.356 1.00 87.94 81 ASN A CA 1
ATOM 645 C C . ASN A 1 81 ? -18.256 4.159 -20.947 1.00 87.94 81 ASN A C 1
ATOM 647 O O . ASN A 1 81 ? -17.351 4.527 -21.694 1.00 87.94 81 ASN A O 1
ATOM 651 N N . LEU A 1 82 ? -18.362 2.876 -20.580 1.00 89.12 82 LEU A N 1
ATOM 652 C CA . LEU A 1 82 ? -17.441 1.838 -21.044 1.00 89.12 82 LEU A CA 1
ATOM 653 C C . LEU A 1 82 ? -17.930 1.209 -22.350 1.00 89.12 82 LEU A C 1
ATOM 655 O O . LEU A 1 82 ? -18.897 0.455 -22.368 1.00 89.12 82 LEU A O 1
ATOM 659 N N . GLU A 1 83 ? -17.198 1.457 -23.433 1.00 90.19 83 GLU A N 1
ATOM 660 C CA . GLU A 1 83 ? -17.543 0.949 -24.771 1.00 90.19 83 GLU A CA 1
ATOM 661 C C . GLU A 1 83 ? -16.795 -0.338 -25.151 1.00 90.19 83 GLU A C 1
ATOM 663 O O . GLU A 1 83 ? -17.147 -1.011 -26.116 1.00 90.19 83 GLU A O 1
ATOM 668 N N . THR A 1 84 ? -15.746 -0.706 -24.406 1.00 92.38 84 THR A N 1
ATOM 669 C CA . THR A 1 84 ? -14.842 -1.805 -24.781 1.00 92.38 84 THR A CA 1
ATOM 670 C C . THR A 1 84 ? -14.734 -2.881 -23.705 1.00 92.38 84 THR A C 1
ATOM 672 O O . THR A 1 84 ? -14.754 -2.612 -22.501 1.00 92.38 84 THR A O 1
ATOM 675 N N . THR A 1 85 ? -14.509 -4.126 -24.135 1.00 87.44 85 THR A N 1
ATOM 676 C CA . THR A 1 85 ? -14.230 -5.265 -23.242 1.00 87.44 85 THR A CA 1
ATOM 677 C C . THR A 1 85 ? -12.958 -5.054 -22.411 1.00 87.44 85 THR A C 1
ATOM 679 O O . THR A 1 85 ? -12.881 -5.466 -21.249 1.00 87.44 85 THR A O 1
ATOM 682 N N . GLN A 1 86 ? -11.959 -4.363 -22.974 1.00 86.62 86 GLN A N 1
ATOM 683 C CA . GLN A 1 86 ? -10.759 -3.956 -22.241 1.00 86.62 86 GLN A CA 1
ATOM 684 C C . GLN A 1 86 ? -11.099 -2.953 -21.130 1.00 86.62 86 GLN A C 1
ATOM 686 O O . GLN A 1 86 ? -10.624 -3.119 -20.004 1.00 86.62 86 GLN A O 1
ATOM 691 N N . GLY A 1 87 ? -11.959 -1.968 -21.414 1.00 84.75 87 GLY A N 1
ATOM 692 C CA . GLY A 1 87 ? -12.478 -1.020 -20.427 1.00 84.75 87 GLY A CA 1
ATOM 693 C C . GLY A 1 87 ? -13.207 -1.721 -19.282 1.00 84.75 87 GLY A C 1
ATOM 694 O O . GLY A 1 87 ? -12.886 -1.480 -18.121 1.00 84.75 87 GLY A O 1
ATOM 695 N N . LEU A 1 88 ? -14.092 -2.674 -19.591 1.00 88.00 88 LEU A N 1
ATOM 696 C CA . LEU A 1 88 ? -14.780 -3.498 -18.586 1.00 88.00 88 LEU A CA 1
ATOM 697 C C . LEU A 1 88 ? -13.806 -4.299 -17.707 1.00 88.00 88 LEU A C 1
ATOM 699 O O . LEU A 1 88 ? -13.972 -4.372 -16.489 1.00 88.00 88 LEU A O 1
ATOM 703 N N . THR A 1 89 ? -12.753 -4.863 -18.301 1.00 87.44 89 THR A N 1
ATOM 704 C CA . THR A 1 89 ? -11.735 -5.623 -17.559 1.00 87.44 89 THR A CA 1
ATOM 705 C C . THR A 1 89 ? -10.947 -4.724 -16.604 1.00 87.44 89 THR A C 1
ATOM 707 O O . THR A 1 89 ? -10.692 -5.104 -15.460 1.00 87.44 89 THR A O 1
ATOM 710 N N . GLN A 1 90 ? -10.560 -3.526 -17.049 1.00 84.69 90 GLN A N 1
ATOM 711 C CA . GLN A 1 90 ? -9.857 -2.561 -16.198 1.00 84.69 90 GLN A CA 1
ATOM 712 C C . GLN A 1 90 ? -10.766 -1.988 -15.112 1.00 84.69 90 GLN A C 1
ATOM 714 O O . GLN A 1 90 ? -10.331 -1.846 -13.972 1.00 84.69 90 GLN A O 1
ATOM 719 N N . PHE A 1 91 ? -12.037 -1.747 -15.431 1.00 88.12 91 PHE A N 1
ATOM 720 C CA . PHE A 1 91 ? -13.051 -1.347 -14.463 1.00 88.12 91 PHE A CA 1
ATOM 721 C C . PHE A 1 91 ? -13.221 -2.391 -13.355 1.00 88.12 91 PHE A C 1
ATOM 723 O O . PHE A 1 91 ? -13.155 -2.063 -12.175 1.00 88.12 91 PHE A O 1
ATOM 730 N N . GLY A 1 92 ? -13.367 -3.672 -13.711 1.00 87.75 92 GLY A N 1
ATOM 731 C CA . GLY A 1 92 ? -13.488 -4.751 -12.727 1.00 87.75 92 GLY A CA 1
ATOM 732 C C . GLY A 1 92 ? -12.250 -4.873 -11.832 1.00 87.75 92 GLY A C 1
ATOM 733 O O . GLY A 1 92 ? -12.364 -4.990 -10.610 1.00 87.75 92 GLY A O 1
ATOM 734 N N . LYS A 1 93 ? -11.051 -4.770 -12.421 1.00 83.75 93 LYS A N 1
ATOM 735 C CA . LYS A 1 93 ? -9.787 -4.758 -11.665 1.00 83.75 93 LYS A CA 1
ATOM 736 C C . LYS A 1 93 ? -9.703 -3.561 -10.719 1.00 83.75 93 LYS A C 1
ATOM 738 O O . LYS A 1 93 ? -9.347 -3.727 -9.552 1.00 83.75 93 LYS A O 1
ATOM 743 N N . GLY A 1 94 ? -10.047 -2.372 -11.208 1.00 84.88 94 GLY A N 1
ATOM 744 C CA . GLY A 1 94 ? -10.067 -1.149 -10.416 1.00 84.88 94 GLY A CA 1
ATOM 745 C C . GLY A 1 94 ? -11.069 -1.227 -9.267 1.00 84.88 94 GLY A C 1
ATOM 746 O O . GLY A 1 94 ? -10.703 -0.898 -8.144 1.00 84.88 94 GLY A O 1
ATOM 747 N N . MET A 1 95 ? -12.267 -1.772 -9.501 1.00 87.44 95 MET A N 1
ATOM 748 C CA . MET A 1 95 ? -13.282 -2.014 -8.470 1.00 87.44 95 MET A CA 1
ATOM 749 C C . MET A 1 95 ? -12.752 -2.911 -7.347 1.00 87.44 95 MET A C 1
ATOM 751 O O . MET A 1 95 ? -12.857 -2.561 -6.171 1.00 87.44 95 MET A O 1
ATOM 755 N N . GLY A 1 96 ? -12.144 -4.051 -7.693 1.00 87.75 96 GLY A N 1
ATOM 756 C CA . GLY A 1 96 ? -11.591 -4.980 -6.705 1.00 87.75 96 GLY A CA 1
ATOM 757 C C . GLY A 1 96 ? -10.524 -4.321 -5.828 1.00 87.75 96 GLY A C 1
ATOM 758 O O . GLY A 1 96 ? -10.581 -4.406 -4.599 1.00 87.75 96 GLY A O 1
ATOM 759 N N . LYS A 1 97 ? -9.596 -3.584 -6.451 1.00 85.81 97 LYS A N 1
ATOM 760 C CA . LYS A 1 97 ? -8.580 -2.820 -5.719 1.00 85.81 97 LYS A CA 1
ATOM 761 C C . LYS A 1 97 ? -9.220 -1.742 -4.854 1.00 85.81 97 LYS A C 1
ATOM 763 O O . LYS A 1 97 ? -8.889 -1.642 -3.678 1.00 85.81 97 LYS A O 1
ATOM 768 N N . PHE A 1 98 ? -10.150 -0.970 -5.399 1.00 85.19 98 PHE A N 1
ATOM 769 C CA . PHE A 1 98 ? -10.820 0.122 -4.703 1.00 85.19 98 PHE A CA 1
ATOM 770 C C . PHE A 1 98 ? -11.519 -0.356 -3.423 1.00 85.19 98 PHE A C 1
ATOM 772 O O . PHE A 1 98 ? -11.251 0.165 -2.338 1.00 85.19 98 PHE A O 1
ATOM 779 N N . VAL A 1 99 ? -12.334 -1.410 -3.522 1.00 90.25 99 VAL A N 1
ATOM 780 C CA . VAL A 1 99 ? -13.022 -2.013 -2.370 1.00 90.25 99 VAL A CA 1
ATOM 781 C C . VAL A 1 99 ? -12.022 -2.511 -1.330 1.00 90.25 99 VAL A C 1
ATOM 783 O O . VAL A 1 99 ? -12.185 -2.230 -0.142 1.00 90.25 99 VAL A O 1
ATOM 786 N N . LEU A 1 100 ? -10.961 -3.202 -1.756 1.00 90.12 100 LEU A N 1
ATOM 787 C CA . LEU A 1 100 ? -9.941 -3.710 -0.843 1.00 90.12 100 LEU A CA 1
ATOM 788 C C . LEU A 1 100 ? -9.219 -2.583 -0.087 1.00 90.12 100 LEU A C 1
ATOM 790 O O . LEU A 1 100 ? -9.052 -2.674 1.130 1.00 90.12 100 LEU A O 1
ATOM 794 N N . HIS A 1 101 ? -8.823 -1.512 -0.778 1.00 86.19 101 HIS A N 1
ATOM 795 C CA . HIS A 1 101 ? -8.112 -0.387 -0.165 1.00 86.19 101 HIS A CA 1
ATOM 796 C C . HIS A 1 101 ? -8.990 0.341 0.858 1.00 86.19 101 HIS A C 1
ATOM 798 O O . HIS A 1 101 ? -8.528 0.636 1.962 1.00 86.19 101 HIS A O 1
ATOM 804 N N . PHE A 1 102 ? -10.267 0.576 0.543 1.00 87.38 102 PHE A N 1
ATOM 805 C CA . PHE A 1 102 ? -11.195 1.189 1.493 1.00 87.38 102 PHE A CA 1
ATOM 806 C C . PHE A 1 102 ? -11.525 0.271 2.668 1.00 87.38 102 PHE A C 1
ATOM 808 O O . PHE A 1 102 ? -11.553 0.738 3.807 1.00 87.38 102 PHE A O 1
ATOM 815 N N . ALA A 1 103 ? -11.705 -1.030 2.435 1.00 90.94 103 ALA A N 1
ATOM 816 C CA . ALA A 1 103 ? -11.906 -1.999 3.509 1.00 90.94 103 ALA A CA 1
ATOM 817 C C . ALA A 1 103 ? -10.704 -2.029 4.464 1.00 90.94 103 ALA A C 1
ATOM 819 O O . ALA A 1 103 ? -10.880 -1.966 5.684 1.00 90.94 103 ALA A O 1
ATOM 820 N N . PHE A 1 104 ? -9.486 -2.053 3.915 1.00 91.19 104 PHE A N 1
ATOM 821 C CA . PHE A 1 104 ? -8.255 -1.951 4.690 1.00 91.19 104 PHE A CA 1
ATOM 822 C C . PHE A 1 104 ? -8.200 -0.644 5.485 1.00 91.19 104 PHE A C 1
ATOM 824 O O . PHE A 1 104 ? -7.953 -0.683 6.687 1.00 91.19 104 PHE A O 1
ATOM 831 N N . LEU A 1 105 ? -8.482 0.499 4.853 1.00 87.50 105 LEU A N 1
ATOM 832 C CA . LEU A 1 105 ? -8.435 1.809 5.501 1.00 87.50 105 LEU A CA 1
ATOM 833 C C . LEU A 1 105 ? -9.435 1.919 6.658 1.00 87.50 105 LEU A C 1
ATOM 835 O O . LEU A 1 105 ? -9.064 2.313 7.761 1.00 87.50 105 LEU A O 1
ATOM 839 N N . VAL A 1 106 ? -10.691 1.531 6.436 1.00 87.25 106 VAL A N 1
ATOM 840 C CA . VAL A 1 106 ? -11.741 1.545 7.465 1.00 87.25 106 VAL A CA 1
ATOM 841 C C . VAL A 1 106 ? -11.359 0.643 8.639 1.00 87.25 106 VAL A C 1
ATOM 843 O O . VAL A 1 106 ? -11.478 1.062 9.796 1.00 87.25 106 VAL A O 1
ATOM 846 N N . ALA A 1 107 ? -10.870 -0.568 8.345 1.00 90.50 107 ALA A N 1
ATOM 847 C CA . ALA A 1 107 ? -10.419 -1.525 9.349 1.00 90.50 107 ALA A CA 1
ATOM 848 C C . ALA A 1 107 ? -9.203 -1.008 10.127 1.00 90.50 107 ALA A C 1
ATOM 850 O O . ALA A 1 107 ? -9.193 -1.076 11.352 1.00 90.50 107 ALA A O 1
ATOM 851 N N . ALA A 1 108 ? -8.203 -0.448 9.444 1.00 88.81 108 ALA A N 1
ATOM 852 C CA . ALA A 1 108 ? -7.002 0.100 10.062 1.00 88.81 108 ALA A CA 1
ATOM 853 C C . ALA A 1 108 ? -7.331 1.301 10.958 1.00 88.81 108 ALA A C 1
ATOM 855 O O . ALA A 1 108 ? -6.857 1.357 12.091 1.00 88.81 108 ALA A O 1
ATOM 856 N N . VAL A 1 109 ? -8.191 2.222 10.505 1.00 86.19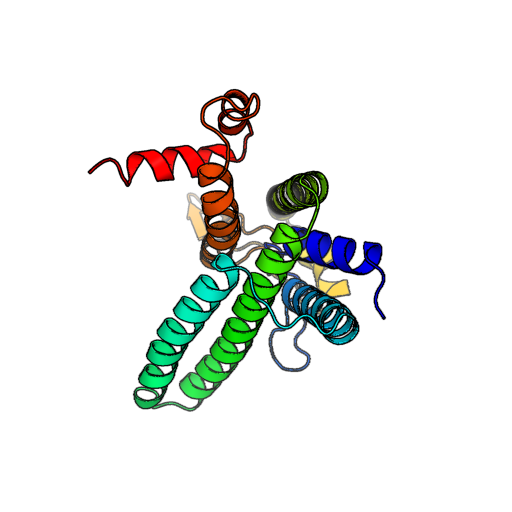 109 VAL A N 1
ATOM 857 C CA . VAL A 1 109 ? -8.620 3.386 11.299 1.00 86.19 109 VAL A CA 1
ATOM 858 C C . VAL A 1 109 ? -9.361 2.951 12.561 1.00 86.19 109 VAL A C 1
ATOM 860 O O . VAL A 1 109 ? -9.016 3.418 13.646 1.00 86.19 109 VAL A O 1
ATOM 863 N N . ASP A 1 110 ? -10.336 2.040 12.462 1.00 88.06 110 ASP A N 1
ATOM 864 C CA . ASP A 1 110 ? -11.035 1.527 13.651 1.00 88.06 110 ASP A CA 1
ATOM 865 C C . ASP A 1 110 ? -10.074 0.779 14.586 1.00 88.06 110 ASP A C 1
ATOM 867 O O . ASP A 1 110 ? -10.078 0.995 15.802 1.00 88.06 110 ASP A O 1
ATOM 871 N N . TYR A 1 111 ? -9.203 -0.056 14.015 1.00 88.06 111 TYR A N 1
ATOM 872 C CA . TYR A 1 111 ? -8.226 -0.829 14.768 1.00 88.06 111 TYR A CA 1
ATOM 873 C C . TYR A 1 111 ? -7.270 0.060 15.565 1.00 88.06 111 TYR A C 1
ATOM 875 O O . TYR A 1 111 ? -7.016 -0.203 16.744 1.00 88.06 111 TYR A O 1
ATOM 883 N N . LEU A 1 112 ? -6.755 1.121 14.939 1.00 85.81 112 LEU A N 1
ATOM 884 C CA . LEU A 1 112 ? -5.864 2.093 15.565 1.00 85.81 112 LEU A CA 1
ATOM 885 C C . LEU A 1 112 ? -6.590 2.934 16.609 1.00 85.81 112 LEU A C 1
ATOM 887 O O . LEU A 1 112 ? -6.049 3.134 17.692 1.00 85.81 112 LEU A O 1
ATOM 891 N N . PHE A 1 113 ? -7.825 3.358 16.327 1.00 84.19 113 PHE A N 1
ATOM 892 C CA . PHE A 1 113 ? -8.650 4.118 17.269 1.00 84.19 113 PHE A CA 1
ATOM 893 C C . PHE A 1 113 ? -8.856 3.371 18.593 1.00 84.19 113 PHE A C 1
ATOM 895 O O . PHE A 1 113 ? -8.908 3.975 19.660 1.00 84.19 113 PHE A O 1
ATOM 902 N N . ARG A 1 114 ? -8.961 2.040 18.524 1.00 83.62 114 ARG A N 1
ATOM 903 C CA . ARG A 1 114 ? -9.150 1.149 19.679 1.00 83.62 114 ARG A CA 1
ATOM 904 C C . ARG A 1 114 ? -7.832 0.584 20.226 1.00 83.62 114 ARG A C 1
ATOM 906 O O . ARG A 1 114 ? -7.845 -0.254 21.133 1.00 83.62 114 ARG A O 1
ATOM 913 N N . SER A 1 115 ? -6.695 0.987 19.662 1.00 84.69 115 SER A N 1
ATOM 914 C CA . SER A 1 115 ? -5.362 0.535 20.059 1.00 84.69 115 SER A CA 1
ATOM 915 C C . SER A 1 115 ? -4.633 1.584 20.894 1.00 84.69 115 SER A C 1
ATOM 917 O O . SER A 1 115 ? -5.049 2.732 20.997 1.00 84.69 115 SER A O 1
ATOM 919 N N . SER A 1 116 ? -3.539 1.176 21.541 1.00 83.62 116 SER A N 1
ATOM 920 C CA . SER A 1 116 ? -2.696 2.118 22.275 1.00 83.62 116 SER A CA 1
ATOM 921 C C . SER A 1 116 ? -1.859 2.959 21.314 1.00 83.62 116 SER A C 1
ATOM 923 O O . SER A 1 116 ? -1.495 2.502 20.229 1.00 83.62 116 SER A O 1
ATOM 925 N N . GLU A 1 117 ? -1.462 4.150 21.759 1.00 80.31 117 GLU A N 1
ATOM 926 C CA . GLU A 1 117 ? -0.612 5.071 20.992 1.00 80.31 117 GLU A CA 1
ATOM 927 C C . GLU A 1 117 ? 0.691 4.408 20.499 1.00 80.31 117 GLU A C 1
ATOM 929 O O . GLU A 1 117 ? 1.172 4.663 19.397 1.00 80.31 117 GLU A O 1
ATOM 934 N N . ARG A 1 118 ? 1.234 3.460 21.275 1.00 80.81 118 ARG A N 1
ATOM 935 C CA . ARG A 1 118 ? 2.426 2.686 20.894 1.00 80.81 118 ARG A CA 1
ATOM 936 C C . ARG A 1 118 ? 2.229 1.886 19.602 1.00 80.81 118 ARG A C 1
ATOM 938 O O . ARG A 1 118 ? 3.178 1.746 18.838 1.00 80.81 118 ARG A O 1
ATOM 945 N N . VAL A 1 119 ? 1.039 1.332 19.359 1.00 84.56 119 VAL A N 1
ATOM 946 C CA . VAL A 1 119 ? 0.748 0.568 18.129 1.00 84.56 119 VAL A CA 1
ATOM 947 C C . VAL A 1 119 ? 0.794 1.490 16.917 1.00 84.56 119 VAL A C 1
ATOM 949 O O . VAL A 1 119 ? 1.371 1.127 15.898 1.00 84.56 119 VAL A O 1
ATOM 952 N N . TYR A 1 120 ? 0.264 2.702 17.057 1.00 80.19 120 TYR A N 1
ATOM 953 C CA . TYR A 1 120 ? 0.298 3.716 16.013 1.00 80.19 120 TYR A CA 1
ATOM 954 C C . TYR A 1 120 ? 1.729 4.146 15.667 1.00 80.19 120 TYR A C 1
ATOM 956 O O 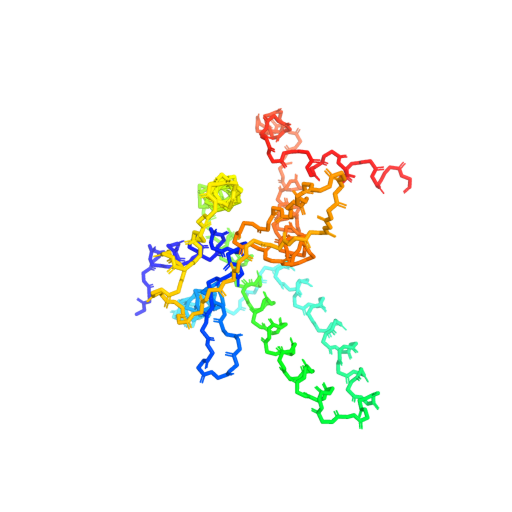. TYR A 1 120 ? 2.121 4.082 14.505 1.00 80.19 120 TYR A O 1
ATOM 964 N N . TRP A 1 121 ? 2.543 4.505 16.665 1.00 80.12 121 TRP A N 1
ATOM 965 C CA . TRP A 1 121 ? 3.932 4.908 16.418 1.00 80.12 121 TRP A CA 1
ATOM 966 C C . TRP A 1 121 ? 4.756 3.789 15.787 1.00 80.12 121 TRP A C 1
ATOM 968 O O . TRP A 1 121 ? 5.573 4.040 14.905 1.00 80.12 121 TRP A O 1
ATOM 978 N N . ARG A 1 122 ? 4.503 2.538 16.189 1.00 86.38 122 ARG A N 1
ATOM 979 C CA . ARG A 1 122 ? 5.111 1.370 15.548 1.00 86.38 122 ARG A CA 1
ATOM 980 C C . ARG A 1 122 ? 4.657 1.226 14.101 1.00 86.38 122 ARG A C 1
ATOM 982 O O . ARG A 1 122 ? 5.511 1.028 13.250 1.00 86.38 122 ARG A O 1
ATOM 989 N N . MET A 1 123 ? 3.362 1.349 13.814 1.00 86.12 123 MET A N 1
ATOM 990 C CA . MET A 1 123 ? 2.849 1.311 12.441 1.00 86.12 123 MET A CA 1
ATOM 991 C C . MET A 1 123 ? 3.519 2.380 11.574 1.00 86.12 123 MET A C 1
ATOM 993 O O . MET A 1 123 ? 3.993 2.064 10.489 1.00 86.12 123 MET A O 1
ATOM 997 N N . LEU A 1 124 ? 3.608 3.619 12.065 1.00 81.50 124 LEU A N 1
ATOM 998 C CA . LEU A 1 124 ? 4.262 4.710 11.344 1.00 81.50 124 LEU A CA 1
ATOM 999 C C . LEU A 1 124 ? 5.752 4.425 11.109 1.00 81.50 124 LEU A C 1
ATOM 1001 O O . LEU A 1 124 ? 6.246 4.633 10.007 1.00 81.50 124 LEU A O 1
ATOM 1005 N N . ALA A 1 125 ? 6.460 3.899 12.112 1.00 83.44 125 ALA A N 1
ATOM 1006 C CA . ALA A 1 125 ? 7.856 3.500 11.957 1.00 83.44 125 ALA A CA 1
ATOM 1007 C C . ALA A 1 125 ? 8.027 2.394 10.901 1.00 83.44 125 ALA A C 1
ATOM 1009 O O . ALA A 1 125 ? 8.918 2.495 10.064 1.00 83.44 125 ALA A O 1
ATOM 1010 N N . TRP A 1 126 ? 7.155 1.379 10.894 1.00 87.62 126 TRP A N 1
ATOM 1011 C CA . TRP A 1 126 ? 7.157 0.314 9.884 1.00 87.62 126 TRP A CA 1
ATOM 1012 C C . TRP A 1 126 ? 6.828 0.829 8.483 1.00 87.62 126 TRP A C 1
ATOM 1014 O O . TRP A 1 126 ? 7.451 0.395 7.520 1.00 87.62 126 TRP A O 1
ATOM 1024 N N . PHE A 1 127 ? 5.909 1.787 8.365 1.00 84.75 127 PHE A N 1
ATOM 1025 C CA . PHE A 1 127 ? 5.627 2.462 7.101 1.00 84.75 127 PHE A CA 1
ATOM 1026 C C . PHE A 1 127 ? 6.866 3.199 6.570 1.00 84.75 127 PHE A C 1
ATOM 1028 O O . PHE A 1 127 ? 7.304 2.953 5.448 1.00 84.75 127 PHE A O 1
ATOM 1035 N N . CYS A 1 128 ? 7.487 4.047 7.398 1.00 83.75 128 CYS A N 1
ATOM 1036 C CA . CYS A 1 128 ? 8.710 4.764 7.028 1.00 83.75 128 CYS A CA 1
ATOM 1037 C C . CYS A 1 128 ? 9.858 3.805 6.683 1.00 83.75 128 CYS A C 1
ATOM 1039 O O . CYS A 1 128 ? 10.603 4.058 5.740 1.00 83.75 128 CYS A O 1
ATOM 1041 N N . LEU A 1 129 ? 9.986 2.695 7.417 1.00 87.50 129 LEU A N 1
ATOM 1042 C CA . LEU A 1 129 ? 10.969 1.651 7.133 1.00 87.50 129 LEU A CA 1
ATOM 1043 C C . LEU A 1 129 ? 10.715 1.000 5.767 1.00 87.50 129 LEU A C 1
ATOM 1045 O O . LEU A 1 129 ? 11.667 0.748 5.038 1.00 87.50 129 LEU A O 1
ATOM 1049 N N . GLY A 1 130 ? 9.452 0.770 5.404 1.00 87.81 130 GLY A N 1
ATOM 1050 C CA . GLY A 1 130 ? 9.062 0.276 4.084 1.00 87.81 130 GLY A CA 1
ATOM 1051 C C . GLY A 1 130 ? 9.483 1.228 2.968 1.00 87.81 130 GLY A C 1
ATOM 1052 O O . GLY A 1 130 ? 10.161 0.834 2.023 1.00 87.81 130 GLY A O 1
ATOM 1053 N N . VAL A 1 131 ? 9.176 2.519 3.115 1.00 85.19 131 VAL A N 1
ATOM 1054 C CA . VAL A 1 131 ? 9.611 3.556 2.162 1.00 85.19 131 VAL A CA 1
ATOM 1055 C C . VAL A 1 131 ? 11.139 3.616 2.055 1.00 85.19 131 VAL A C 1
ATOM 1057 O O . VAL A 1 131 ? 11.672 3.651 0.947 1.00 85.19 131 VAL A O 1
ATOM 1060 N N . ALA A 1 132 ? 11.854 3.571 3.180 1.00 87.62 132 ALA A N 1
ATOM 1061 C CA . ALA A 1 132 ? 13.315 3.575 3.193 1.00 87.62 132 ALA A CA 1
ATOM 1062 C C . ALA A 1 132 ? 13.909 2.323 2.526 1.00 87.62 132 ALA A C 1
ATOM 1064 O O . ALA A 1 132 ? 14.852 2.438 1.747 1.00 87.62 132 ALA A O 1
ATOM 1065 N N . ALA A 1 133 ? 13.340 1.140 2.779 1.00 90.50 133 ALA A N 1
ATOM 1066 C CA . ALA A 1 133 ? 13.755 -0.110 2.145 1.00 90.50 133 ALA A CA 1
ATOM 1067 C C . ALA A 1 133 ? 13.535 -0.075 0.625 1.00 90.50 133 ALA A C 1
ATOM 1069 O O . ALA A 1 133 ? 14.409 -0.489 -0.134 1.00 90.50 133 ALA A O 1
ATOM 1070 N N . ASN A 1 134 ? 12.408 0.483 0.180 1.00 89.38 134 ASN A N 1
ATOM 1071 C CA . ASN A 1 134 ? 12.124 0.698 -1.235 1.00 89.38 134 ASN A CA 1
ATOM 1072 C C . ASN A 1 134 ? 13.153 1.635 -1.895 1.00 89.38 134 ASN A C 1
ATOM 1074 O O . ASN A 1 134 ? 13.714 1.315 -2.943 1.00 89.38 134 ASN A O 1
ATOM 1078 N N . ALA A 1 135 ? 13.453 2.769 -1.255 1.00 86.69 135 ALA A N 1
ATOM 1079 C CA . ALA A 1 135 ? 14.445 3.720 -1.754 1.00 86.69 135 ALA A CA 1
ATOM 1080 C C . ALA A 1 135 ? 15.853 3.104 -1.812 1.00 86.69 135 ALA A C 1
ATOM 1082 O O . ALA A 1 135 ? 16.548 3.240 -2.819 1.00 86.69 135 ALA A O 1
ATOM 1083 N N . ALA A 1 136 ? 16.252 2.372 -0.766 1.00 90.94 136 ALA A N 1
ATOM 1084 C CA . ALA A 1 136 ? 17.519 1.650 -0.732 1.00 90.94 136 ALA A CA 1
ATOM 1085 C C . ALA A 1 136 ? 17.603 0.607 -1.857 1.00 90.94 136 ALA A C 1
ATOM 1087 O O . ALA A 1 136 ? 18.622 0.537 -2.544 1.00 90.94 136 ALA A O 1
ATOM 1088 N N . TYR A 1 137 ? 16.521 -0.144 -2.104 1.00 91.19 137 TYR A N 1
ATOM 1089 C CA . TYR A 1 137 ? 16.445 -1.067 -3.237 1.00 91.19 137 TYR A CA 1
ATOM 1090 C C . TYR A 1 137 ? 16.656 -0.334 -4.567 1.00 91.19 137 TYR A C 1
ATOM 1092 O O . TYR A 1 137 ? 17.444 -0.795 -5.384 1.00 91.19 137 TYR A O 1
ATOM 1100 N N . GLY A 1 138 ? 16.037 0.835 -4.769 1.00 88.50 138 GLY A N 1
ATOM 1101 C CA . GLY A 1 138 ? 16.238 1.652 -5.972 1.00 88.50 138 GLY A CA 1
ATOM 1102 C C . GLY A 1 138 ? 17.690 2.083 -6.196 1.00 88.50 138 GLY A C 1
ATOM 1103 O O . GLY A 1 138 ? 18.187 1.997 -7.318 1.00 88.50 138 GLY A O 1
ATOM 1104 N N . VAL A 1 139 ? 18.404 2.476 -5.137 1.00 90.44 139 VAL A N 1
ATOM 1105 C CA . VAL A 1 139 ? 19.835 2.827 -5.222 1.00 90.44 139 VAL A CA 1
ATOM 1106 C C . VAL A 1 139 ? 20.683 1.613 -5.611 1.00 90.44 139 VAL A C 1
ATOM 1108 O O . VAL A 1 139 ? 21.526 1.708 -6.504 1.00 90.44 139 VAL A O 1
ATOM 1111 N N . VAL A 1 140 ? 20.442 0.455 -4.988 1.00 91.69 140 VAL A N 1
ATOM 1112 C CA . VAL A 1 140 ? 21.156 -0.789 -5.325 1.00 91.69 140 VAL A CA 1
ATOM 1113 C C . VAL A 1 140 ? 20.822 -1.241 -6.748 1.00 91.69 140 VAL A C 1
ATOM 1115 O O . VAL A 1 140 ? 21.705 -1.699 -7.472 1.00 91.69 140 VAL A O 1
ATOM 1118 N N . GLN A 1 141 ? 19.573 -1.063 -7.181 1.00 89.31 141 GLN A N 1
ATOM 1119 C CA . GLN A 1 141 ? 19.132 -1.376 -8.536 1.00 89.31 141 GLN A CA 1
ATOM 1120 C C . GLN A 1 141 ? 19.867 -0.518 -9.575 1.00 89.31 141 GLN A C 1
ATOM 1122 O O . GLN A 1 141 ? 20.335 -1.048 -10.582 1.00 89.31 141 GLN A O 1
ATOM 1127 N N . LEU A 1 142 ? 20.026 0.783 -9.310 1.00 88.62 142 LEU A N 1
ATOM 1128 C CA . LEU A 1 142 ? 20.802 1.686 -10.160 1.00 88.62 142 LEU A CA 1
ATOM 1129 C C . LEU A 1 142 ? 22.274 1.258 -10.246 1.00 88.62 142 LEU A C 1
ATOM 1131 O O . LEU A 1 142 ? 22.823 1.186 -11.343 1.00 88.62 142 LEU A O 1
ATOM 1135 N N . ALA A 1 143 ? 22.902 0.937 -9.111 1.00 89.56 143 ALA A N 1
ATOM 1136 C CA . ALA A 1 143 ? 24.292 0.483 -9.080 1.00 89.56 143 ALA A CA 1
ATOM 1137 C C . ALA A 1 143 ? 24.487 -0.829 -9.864 1.00 89.56 143 ALA A C 1
ATOM 1139 O O . ALA A 1 143 ? 25.437 -0.962 -10.636 1.00 89.56 143 ALA A O 1
ATOM 1140 N N . ALA A 1 144 ? 23.561 -1.783 -9.720 1.00 88.88 144 ALA A N 1
ATOM 1141 C CA . ALA A 1 144 ? 23.577 -3.028 -10.484 1.00 88.88 144 ALA A CA 1
ATOM 1142 C C . ALA A 1 144 ? 23.448 -2.769 -11.993 1.00 88.88 144 ALA A C 1
ATOM 1144 O O . ALA A 1 144 ? 24.205 -3.341 -12.777 1.00 88.88 144 ALA A O 1
ATOM 1145 N N . ALA A 1 145 ? 22.551 -1.865 -12.393 1.00 87.19 145 ALA A N 1
ATOM 1146 C CA . ALA A 1 145 ? 22.346 -1.511 -13.792 1.00 87.19 145 ALA A CA 1
ATOM 1147 C C . ALA A 1 145 ? 23.561 -0.817 -14.419 1.00 87.19 145 ALA A C 1
ATOM 1149 O O . ALA A 1 145 ? 23.927 -1.129 -15.550 1.00 87.19 145 ALA A O 1
ATOM 1150 N N . GLN A 1 146 ? 24.236 0.066 -13.675 1.00 86.81 146 GLN A N 1
ATOM 1151 C CA . GLN A 1 146 ? 25.504 0.667 -14.105 1.00 86.81 146 GLN A CA 1
ATOM 1152 C C . GLN A 1 146 ? 26.606 -0.384 -14.303 1.00 86.81 146 GLN A C 1
ATOM 1154 O O . GLN A 1 146 ? 27.445 -0.234 -15.185 1.00 86.81 146 GLN A O 1
ATOM 1159 N N . ALA A 1 147 ? 26.569 -1.478 -13.537 1.00 88.44 147 ALA A N 1
ATOM 1160 C CA . ALA A 1 147 ? 27.453 -2.630 -13.701 1.00 88.44 147 ALA A CA 1
ATOM 1161 C C . ALA A 1 147 ? 26.973 -3.643 -14.767 1.00 88.44 147 ALA A C 1
ATOM 1163 O O . ALA A 1 147 ? 27.519 -4.744 -14.850 1.00 88.44 147 ALA A O 1
ATOM 1164 N N . GLY A 1 148 ? 25.935 -3.319 -15.549 1.00 86.50 148 GLY A N 1
ATOM 1165 C CA . GLY A 1 148 ? 25.374 -4.199 -16.580 1.00 86.50 148 GLY A CA 1
ATOM 1166 C C . GLY A 1 148 ? 24.609 -5.413 -16.037 1.00 86.50 148 GLY A C 1
ATOM 1167 O O . GLY A 1 148 ? 24.387 -6.374 -16.770 1.00 86.50 148 GLY A O 1
ATOM 1168 N N . ARG A 1 149 ? 24.216 -5.405 -14.756 1.00 88.69 149 ARG A N 1
ATOM 1169 C CA . ARG A 1 149 ? 23.473 -6.493 -14.099 1.00 88.69 149 ARG A CA 1
ATOM 1170 C C . ARG A 1 149 ? 22.010 -6.115 -13.884 1.00 88.69 149 ARG A C 1
ATOM 1172 O O . ARG A 1 149 ? 21.686 -4.967 -13.596 1.00 88.69 149 ARG A O 1
ATOM 1179 N N . ASN A 1 150 ? 21.123 -7.108 -13.943 1.00 87.69 150 ASN A N 1
ATOM 1180 C CA . ASN A 1 150 ? 19.712 -6.941 -13.601 1.00 87.69 150 ASN A CA 1
ATOM 1181 C C . ASN A 1 150 ? 19.440 -7.476 -12.187 1.00 87.69 150 ASN A C 1
ATOM 1183 O O . ASN A 1 150 ? 19.425 -8.686 -11.968 1.00 87.69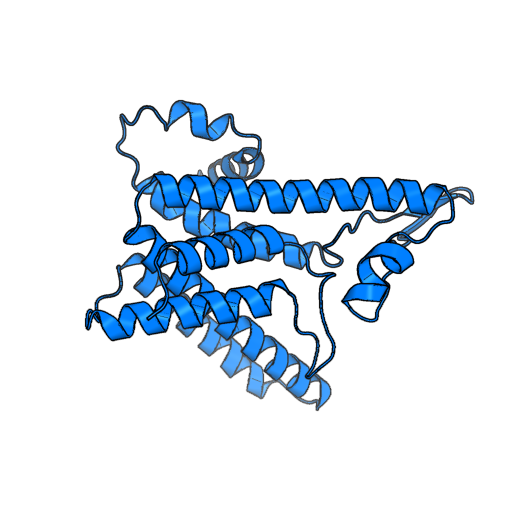 150 ASN A O 1
ATOM 1187 N N . LEU A 1 151 ? 19.226 -6.575 -11.226 1.00 88.00 151 LEU A N 1
ATOM 1188 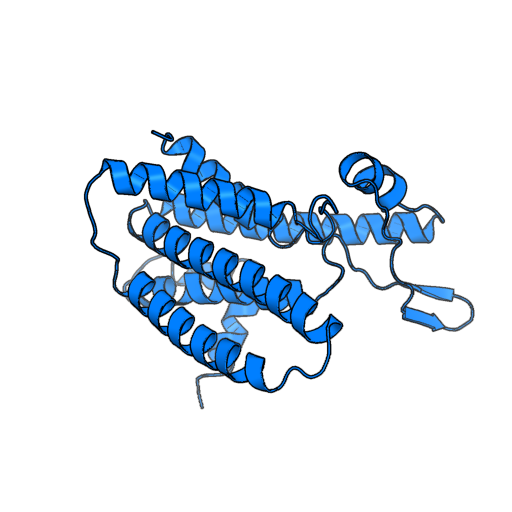C CA . LEU A 1 151 ? 18.933 -6.952 -9.840 1.00 88.00 151 LEU A CA 1
ATOM 1189 C C . LEU A 1 151 ? 17.600 -7.704 -9.710 1.00 88.00 151 LEU A C 1
ATOM 1191 O O . LEU A 1 151 ? 17.501 -8.648 -8.926 1.00 88.00 151 LEU A O 1
ATOM 1195 N N . ASP A 1 152 ? 16.597 -7.320 -10.502 1.00 87.25 152 ASP A N 1
ATOM 1196 C CA . ASP A 1 152 ? 15.251 -7.888 -10.419 1.00 87.25 152 ASP A CA 1
ATOM 1197 C C . ASP A 1 152 ? 15.237 -9.342 -10.910 1.00 87.25 152 ASP A C 1
ATOM 1199 O O . ASP A 1 152 ? 14.514 -10.158 -10.347 1.00 87.25 152 ASP A O 1
ATOM 1203 N N . ALA A 1 153 ? 16.089 -9.696 -11.879 1.00 86.88 153 ALA A N 1
ATOM 1204 C CA . ALA A 1 153 ? 16.272 -11.085 -12.316 1.00 86.88 153 ALA A CA 1
ATOM 1205 C C . ALA A 1 153 ? 16.816 -11.989 -11.194 1.00 86.88 153 ALA A C 1
ATOM 1207 O O . ALA A 1 153 ? 16.463 -13.159 -11.096 1.00 86.88 153 ALA A O 1
ATOM 1208 N N . THR A 1 154 ? 17.647 -11.441 -10.305 1.00 87.62 154 THR A N 1
ATOM 1209 C CA . THR A 1 154 ? 18.243 -12.211 -9.204 1.00 87.62 154 THR A CA 1
ATOM 1210 C C . THR A 1 154 ? 17.335 -12.276 -7.976 1.00 87.62 154 THR A C 1
ATOM 1212 O O . THR A 1 154 ? 17.303 -13.300 -7.299 1.00 87.62 154 THR A O 1
ATOM 1215 N N . LEU A 1 155 ? 16.629 -11.188 -7.646 1.00 87.75 155 LEU A N 1
ATOM 1216 C CA . LEU A 1 155 ? 15.889 -11.069 -6.380 1.00 87.75 155 LEU A CA 1
ATOM 1217 C C . LEU A 1 155 ? 14.367 -11.171 -6.522 1.00 87.75 155 LEU A C 1
ATOM 1219 O O . LEU A 1 155 ? 13.715 -11.696 -5.623 1.00 87.75 155 LEU A O 1
ATOM 1223 N N . ILE A 1 156 ? 13.791 -10.659 -7.609 1.00 87.56 156 ILE A N 1
ATOM 1224 C CA . ILE A 1 156 ? 12.333 -10.544 -7.776 1.00 87.56 156 ILE A CA 1
ATOM 1225 C C . ILE A 1 156 ? 11.788 -11.721 -8.580 1.00 87.56 156 ILE A C 1
ATOM 1227 O O . ILE A 1 156 ? 10.789 -12.323 -8.182 1.00 87.56 156 ILE A O 1
ATOM 1231 N N . GLU A 1 157 ? 12.469 -12.095 -9.661 1.00 88.50 157 GLU A N 1
ATOM 1232 C CA . GLU A 1 157 ? 12.054 -13.175 -10.559 1.00 88.50 157 GLU A CA 1
ATOM 1233 C C . GLU A 1 157 ? 11.881 -14.529 -9.861 1.00 88.50 157 GLU A C 1
ATOM 1235 O O . GLU A 1 157 ? 10.839 -15.149 -10.075 1.00 88.50 157 GLU A O 1
ATOM 1240 N N . PRO A 1 158 ? 12.772 -14.970 -8.948 1.00 88.44 158 PRO A N 1
ATOM 1241 C CA . PRO A 1 158 ? 12.584 -16.250 -8.262 1.00 88.44 158 PRO A CA 1
ATOM 1242 C C . PRO A 1 158 ? 11.338 -16.293 -7.368 1.00 88.44 158 PRO A C 1
ATOM 1244 O O . PRO A 1 158 ? 10.824 -17.367 -7.070 1.00 88.44 158 PRO A O 1
ATOM 1247 N N . ILE A 1 159 ? 10.864 -15.130 -6.912 1.00 86.19 159 ILE A N 1
ATOM 1248 C CA . ILE A 1 159 ? 9.738 -15.011 -5.978 1.00 86.19 159 ILE A CA 1
ATOM 1249 C C . ILE A 1 159 ? 8.423 -14.829 -6.738 1.00 86.19 159 ILE A C 1
ATOM 1251 O O . ILE A 1 159 ? 7.397 -15.394 -6.363 1.00 86.19 159 ILE A O 1
ATOM 1255 N N . THR A 1 160 ? 8.447 -14.011 -7.786 1.00 85.81 160 THR A N 1
ATOM 1256 C CA . THR A 1 160 ? 7.251 -13.527 -8.493 1.00 85.81 160 THR A CA 1
ATOM 1257 C C . THR A 1 160 ? 7.027 -14.205 -9.844 1.00 85.81 160 THR A C 1
ATOM 1259 O O . THR A 1 160 ? 5.925 -14.149 -10.390 1.00 85.81 160 THR A O 1
ATOM 1262 N N . GLY A 1 161 ? 8.056 -14.863 -10.385 1.00 82.62 161 GLY A N 1
ATOM 1263 C CA . GLY A 1 161 ? 8.061 -15.418 -11.736 1.00 82.62 161 GLY A CA 1
ATOM 1264 C C . GLY A 1 161 ? 8.215 -14.364 -12.837 1.00 82.62 161 GLY A C 1
ATOM 1265 O O . GLY A 1 161 ? 7.991 -14.680 -14.002 1.00 82.62 161 GLY A O 1
ATOM 1266 N N . HIS A 1 162 ? 8.556 -13.116 -12.495 1.00 80.12 162 HIS A N 1
ATOM 1267 C CA . HIS A 1 162 ? 8.823 -12.064 -13.472 1.00 80.12 162 HIS A CA 1
ATOM 1268 C C . HIS A 1 162 ? 9.981 -11.160 -13.031 1.00 80.12 162 HIS A C 1
ATOM 1270 O O . HIS A 1 162 ? 10.139 -10.852 -11.851 1.00 80.12 162 HIS A O 1
ATOM 1276 N N . SER A 1 163 ? 10.756 -10.647 -13.984 1.00 77.62 163 SER A N 1
ATOM 1277 C CA . SER A 1 163 ? 11.700 -9.556 -13.737 1.00 77.62 163 SER A CA 1
ATOM 1278 C C . SER A 1 163 ? 11.281 -8.292 -14.469 1.00 77.62 163 SER A C 1
ATOM 1280 O O . SER A 1 163 ? 10.809 -8.309 -15.604 1.00 77.62 163 SER A O 1
ATOM 1282 N N . THR A 1 164 ? 11.464 -7.162 -13.794 1.00 71.44 164 THR A N 1
ATOM 1283 C CA . THR A 1 164 ? 11.349 -5.834 -14.393 1.00 71.44 164 THR A CA 1
ATOM 1284 C C . THR A 1 164 ? 12.733 -5.211 -14.413 1.00 71.44 164 THR A C 1
ATOM 1286 O O . THR A 1 164 ? 13.310 -4.956 -13.367 1.00 71.44 164 THR A O 1
ATOM 1289 N N . GLN A 1 165 ? 13.324 -4.975 -15.579 1.00 71.25 165 GLN A N 1
ATOM 1290 C CA . GLN A 1 165 ? 14.593 -4.247 -15.622 1.00 71.25 165 GLN A CA 1
ATOM 1291 C C . GLN A 1 165 ? 14.387 -2.797 -15.139 1.00 71.25 165 GLN A C 1
ATOM 1293 O O . GLN A 1 165 ? 13.267 -2.282 -15.166 1.00 71.25 165 GLN A O 1
ATOM 1298 N N . ILE A 1 166 ? 15.449 -2.130 -14.672 1.00 77.88 166 ILE A N 1
ATOM 1299 C CA . ILE A 1 166 ? 15.386 -0.680 -14.449 1.00 77.88 166 ILE A CA 1
ATOM 1300 C C . ILE A 1 166 ? 14.995 0.018 -15.762 1.00 77.88 166 ILE A C 1
ATOM 1302 O O . ILE A 1 166 ? 15.532 -0.308 -16.824 1.00 77.88 166 ILE A O 1
ATOM 1306 N N . ASN A 1 167 ? 14.051 0.957 -15.707 1.00 75.19 167 ASN A N 1
ATOM 1307 C CA . ASN A 1 167 ? 13.597 1.645 -16.909 1.00 75.19 167 ASN A CA 1
ATOM 1308 C C . ASN A 1 167 ? 14.656 2.644 -17.396 1.00 75.19 167 ASN A C 1
ATOM 1310 O O . ASN A 1 167 ? 15.288 3.346 -16.603 1.00 75.19 167 ASN A O 1
ATOM 1314 N N . ILE A 1 168 ? 14.824 2.739 -18.714 1.00 78.81 168 ILE A N 1
ATOM 1315 C CA . ILE A 1 168 ? 15.688 3.733 -19.359 1.00 78.81 168 ILE A CA 1
ATOM 1316 C C . ILE A 1 168 ? 14.787 4.869 -19.847 1.00 78.81 168 ILE A C 1
ATOM 1318 O O . ILE A 1 168 ? 13.888 4.645 -20.652 1.00 78.81 168 ILE A O 1
ATOM 1322 N N . TYR A 1 169 ? 15.004 6.080 -19.334 1.00 70.50 169 TYR A N 1
ATOM 1323 C CA . TYR A 1 169 ? 14.222 7.267 -19.698 1.00 70.50 169 TYR A CA 1
ATOM 1324 C C . TYR A 1 169 ? 14.678 7.869 -21.036 1.00 70.50 169 TYR A C 1
ATOM 1326 O O . TYR A 1 169 ? 13.895 8.482 -21.754 1.00 70.50 169 TYR A O 1
ATOM 1334 N N . GLY A 1 170 ? 15.951 7.683 -21.380 1.00 76.56 170 GLY A N 1
ATOM 1335 C CA . GLY A 1 170 ? 16.545 8.138 -22.632 1.00 76.56 170 GLY A CA 1
ATOM 1336 C C . GLY A 1 170 ? 18.058 7.956 -22.625 1.00 76.56 170 GLY A C 1
ATOM 1337 O O . GLY A 1 170 ? 18.613 7.368 -21.696 1.00 76.56 170 GLY A O 1
ATOM 1338 N N . ALA A 1 171 ? 18.729 8.485 -23.644 1.00 79.69 171 ALA A N 1
ATOM 1339 C CA . ALA A 1 171 ? 20.183 8.544 -23.702 1.00 79.69 171 ALA A CA 1
ATOM 1340 C C . ALA A 1 171 ? 20.630 9.985 -23.963 1.00 79.69 171 ALA A C 1
ATOM 1342 O O . ALA A 1 171 ? 20.101 10.651 -24.852 1.00 79.69 171 ALA A O 1
ATOM 1343 N N . VAL A 1 172 ? 21.603 10.466 -23.192 1.00 76.88 172 VAL A N 1
ATOM 1344 C CA . VAL A 1 172 ? 22.220 11.786 -23.382 1.00 76.88 172 VAL A CA 1
ATOM 1345 C C . VAL A 1 172 ? 23.707 11.563 -23.619 1.00 76.88 172 VAL A C 1
ATOM 1347 O O . VAL A 1 172 ? 24.377 10.934 -22.804 1.00 76.88 172 VAL A O 1
ATOM 1350 N N . GLY A 1 173 ? 24.220 12.016 -24.766 1.00 77.12 173 GLY A N 1
ATOM 1351 C CA . GLY A 1 173 ? 25.636 11.853 -25.120 1.00 77.12 173 GLY A CA 1
ATOM 1352 C C . GLY A 1 173 ? 26.113 10.393 -25.173 1.00 77.12 173 GLY A C 1
ATOM 1353 O O . GLY A 1 173 ? 27.234 10.106 -24.772 1.00 77.12 173 GLY A O 1
ATOM 1354 N N . GLY A 1 174 ? 25.255 9.456 -25.597 1.00 77.19 174 GLY A N 1
ATOM 1355 C CA . GLY A 1 174 ? 25.580 8.022 -25.663 1.00 77.19 174 GLY A CA 1
ATOM 1356 C C . GLY A 1 174 ? 25.528 7.278 -24.322 1.00 77.19 174 GLY A C 1
ATOM 1357 O O . GLY A 1 174 ? 25.766 6.074 -24.292 1.00 77.19 174 GLY A O 1
ATOM 1358 N N . SER A 1 175 ? 25.189 7.961 -23.223 1.00 77.25 175 SER A N 1
ATOM 1359 C CA . SER A 1 175 ? 25.014 7.355 -21.897 1.00 77.25 175 SER A CA 1
ATOM 1360 C C . SER A 1 175 ? 23.535 7.212 -21.544 1.00 77.25 175 SER A C 1
ATOM 1362 O O . SER A 1 175 ? 22.753 8.148 -21.725 1.00 77.25 175 SER A O 1
ATOM 1364 N N . ASN A 1 176 ? 23.151 6.045 -21.020 1.00 81.81 176 ASN A N 1
ATOM 1365 C CA . ASN A 1 176 ? 21.776 5.765 -20.603 1.00 81.81 176 ASN A CA 1
ATOM 1366 C C . ASN A 1 176 ? 21.397 6.588 -19.364 1.00 81.81 176 ASN A C 1
ATOM 1368 O O . ASN A 1 176 ? 22.113 6.591 -18.362 1.00 81.81 176 ASN A O 1
ATOM 1372 N N . VAL A 1 177 ? 20.230 7.229 -19.410 1.00 80.12 177 VAL A N 1
ATOM 1373 C CA . VAL A 1 177 ? 19.597 7.892 -18.267 1.00 80.12 177 VAL A CA 1
ATOM 1374 C C . VAL A 1 177 ? 18.588 6.925 -17.664 1.00 80.12 177 VAL A C 1
ATOM 1376 O O . VAL A 1 177 ? 17.562 6.613 -18.271 1.00 80.12 177 VAL A O 1
ATOM 1379 N N . TYR A 1 178 ? 18.892 6.432 -16.468 1.00 80.44 178 TYR A N 1
ATOM 1380 C CA . TYR A 1 178 ? 18.057 5.465 -15.762 1.00 80.44 178 TYR A CA 1
ATOM 1381 C C . TYR A 1 178 ? 16.983 6.154 -14.926 1.00 80.44 178 TYR A C 1
ATOM 1383 O O . TYR A 1 178 ? 17.234 7.163 -14.267 1.00 80.44 178 TYR A O 1
ATOM 1391 N N . ARG A 1 179 ? 15.793 5.559 -14.902 1.00 77.44 179 ARG A N 1
ATOM 1392 C CA . ARG A 1 179 ? 14.710 5.929 -13.998 1.00 77.44 179 ARG A CA 1
ATOM 1393 C C . ARG A 1 179 ? 14.767 5.031 -12.765 1.00 77.44 179 ARG A C 1
ATOM 1395 O O . ARG A 1 179 ? 14.661 3.812 -12.862 1.00 77.44 179 ARG A O 1
ATOM 1402 N N . ILE A 1 180 ? 14.963 5.643 -11.600 1.00 78.00 180 ILE A N 1
ATOM 1403 C CA . ILE A 1 180 ? 15.049 4.921 -10.327 1.00 78.00 180 ILE A CA 1
ATOM 1404 C C . ILE A 1 180 ? 13.630 4.594 -9.862 1.00 78.00 180 ILE A C 1
ATOM 1406 O O . ILE A 1 180 ? 12.974 5.409 -9.222 1.00 78.00 180 ILE A O 1
ATOM 1410 N N . ASP A 1 181 ? 13.168 3.396 -10.205 1.00 73.94 181 ASP A N 1
ATOM 1411 C CA . ASP A 1 181 ? 11.822 2.922 -9.864 1.00 73.94 181 ASP A CA 1
ATOM 1412 C C . ASP A 1 181 ? 11.776 2.140 -8.541 1.00 73.94 181 ASP A C 1
ATOM 1414 O O . ASP A 1 181 ? 10.725 2.004 -7.919 1.00 73.94 181 ASP A O 1
ATOM 1418 N N . GLY A 1 182 ? 12.908 1.600 -8.078 1.00 84.12 182 GLY A N 1
ATOM 1419 C CA . GLY A 1 182 ? 12.941 0.769 -6.874 1.00 84.12 182 GLY A CA 1
ATOM 1420 C C . GLY A 1 182 ? 11.978 -0.418 -6.973 1.00 84.12 182 GLY A C 1
ATOM 1421 O O . GLY A 1 182 ? 11.921 -1.092 -8.001 1.00 84.12 182 GLY A O 1
ATOM 1422 N N . LEU A 1 183 ? 11.218 -0.668 -5.909 1.00 83.00 183 LEU A N 1
ATOM 1423 C CA . LEU A 1 183 ? 10.099 -1.614 -5.861 1.00 83.00 183 LEU A CA 1
ATOM 1424 C C . LEU A 1 183 ? 8.756 -0.981 -6.271 1.00 83.00 183 LEU A C 1
ATOM 1426 O O . LEU A 1 183 ? 7.740 -1.669 -6.197 1.00 83.00 183 LEU A O 1
ATOM 1430 N N . THR A 1 184 ? 8.722 0.279 -6.725 1.00 81.56 184 THR A N 1
ATOM 1431 C CA . THR A 1 184 ? 7.497 0.986 -7.147 1.00 81.56 184 THR A CA 1
ATOM 1432 C C . THR A 1 184 ? 7.623 1.518 -8.582 1.00 81.56 184 THR A C 1
ATOM 1434 O O . THR A 1 184 ? 8.049 2.653 -8.786 1.00 81.56 184 THR A O 1
ATOM 1437 N N . PRO A 1 185 ? 7.238 0.733 -9.604 1.00 68.81 185 PRO A N 1
ATOM 1438 C CA . PRO A 1 185 ? 7.341 1.148 -11.001 1.00 68.81 185 PRO A CA 1
ATOM 1439 C C . PRO A 1 185 ? 6.500 2.388 -11.322 1.00 68.81 185 PRO A C 1
ATOM 1441 O O . PRO A 1 185 ? 6.896 3.183 -12.175 1.00 68.81 185 PRO A O 1
ATOM 1444 N N . ASP A 1 186 ? 5.352 2.566 -10.657 1.00 68.12 186 ASP A N 1
ATOM 1445 C CA . ASP A 1 186 ? 4.480 3.723 -10.852 1.00 68.12 186 ASP A CA 1
ATOM 1446 C C . ASP A 1 186 ? 4.567 4.726 -9.679 1.00 68.12 186 ASP A C 1
ATOM 1448 O O . ASP A 1 186 ? 4.016 4.485 -8.602 1.00 68.12 186 ASP A O 1
ATOM 1452 N N . PRO A 1 187 ? 5.200 5.901 -9.856 1.00 58.66 187 PRO A N 1
ATOM 1453 C CA . PRO A 1 187 ? 5.288 6.924 -8.817 1.00 58.66 187 PRO A CA 1
ATOM 1454 C C . PRO A 1 187 ? 3.917 7.484 -8.412 1.00 58.66 187 PRO A C 1
ATOM 1456 O O . PRO A 1 187 ? 3.768 7.947 -7.279 1.00 58.66 187 PRO A O 1
ATOM 1459 N N . ASN A 1 188 ? 2.893 7.391 -9.272 1.00 58.53 188 ASN A N 1
ATOM 1460 C CA . ASN A 1 188 ? 1.527 7.770 -8.900 1.00 58.53 188 ASN A CA 1
ATOM 1461 C C . ASN A 1 188 ? 0.950 6.808 -7.858 1.00 58.53 188 ASN A C 1
ATOM 1463 O O . ASN A 1 188 ? 0.233 7.233 -6.950 1.00 58.53 188 ASN A O 1
ATOM 1467 N N . HIS A 1 189 ? 1.314 5.526 -7.936 1.00 63.00 189 HIS A N 1
ATOM 1468 C CA . HIS A 1 189 ? 0.936 4.522 -6.949 1.00 63.00 189 HIS A CA 1
ATOM 1469 C C . HIS A 1 189 ? 1.534 4.857 -5.577 1.00 63.00 189 HIS A C 1
ATOM 1471 O O . HIS A 1 189 ? 0.814 4.865 -4.581 1.00 63.00 189 HIS A O 1
ATOM 1477 N N . LEU A 1 190 ? 2.813 5.249 -5.526 1.00 57.28 190 LEU A N 1
ATOM 1478 C CA . LEU A 1 190 ? 3.471 5.702 -4.294 1.00 57.28 190 LEU A CA 1
ATOM 1479 C C . LEU A 1 190 ? 2.809 6.965 -3.712 1.00 57.28 190 LEU A C 1
ATOM 1481 O O . LEU A 1 190 ? 2.574 7.040 -2.506 1.00 57.28 190 LEU A O 1
ATOM 1485 N N . GLY A 1 191 ? 2.474 7.943 -4.560 1.00 51.84 191 GLY A N 1
ATOM 1486 C CA . GLY A 1 191 ? 1.811 9.186 -4.153 1.00 51.84 191 GLY A CA 1
ATOM 1487 C C . GLY A 1 191 ? 0.417 8.955 -3.562 1.00 51.84 191 GLY A C 1
ATOM 1488 O O . GLY A 1 191 ? 0.114 9.441 -2.471 1.00 51.84 191 GLY A O 1
ATOM 1489 N N . ILE A 1 192 ? -0.410 8.145 -4.226 1.00 58.34 192 ILE A N 1
ATOM 1490 C CA . ILE A 1 192 ? -1.743 7.763 -3.730 1.00 58.34 192 ILE A CA 1
ATOM 1491 C C . ILE A 1 192 ? -1.623 6.955 -2.431 1.00 58.34 192 ILE A C 1
ATOM 1493 O O . ILE A 1 192 ? -2.397 7.149 -1.492 1.00 58.34 192 ILE A O 1
ATOM 1497 N N . GLN A 1 193 ? -0.615 6.089 -2.332 1.00 59.97 193 GLN A N 1
ATOM 1498 C CA . GLN A 1 193 ? -0.364 5.317 -1.123 1.00 59.97 193 GLN A CA 1
ATOM 1499 C C . GLN A 1 193 ? 0.170 6.150 0.043 1.00 59.97 193 GLN A C 1
ATOM 1501 O O . GLN A 1 193 ? -0.087 5.770 1.177 1.00 59.97 193 GLN A O 1
ATOM 1506 N N . LEU A 1 194 ? 0.851 7.275 -0.199 1.00 56.84 194 LEU A N 1
ATOM 1507 C CA . LEU A 1 194 ? 1.300 8.233 0.826 1.00 56.84 194 LEU A CA 1
ATOM 1508 C C . LEU A 1 194 ? 0.172 9.141 1.335 1.00 56.84 194 LEU A C 1
ATOM 1510 O O . LEU A 1 194 ? 0.179 9.543 2.503 1.00 56.84 194 LEU A O 1
ATOM 1514 N N . VAL A 1 195 ? -0.827 9.421 0.492 1.00 57.09 195 VAL A N 1
ATOM 1515 C CA . VAL A 1 195 ? -2.038 10.161 0.880 1.00 57.09 195 VAL A CA 1
ATOM 1516 C C . VAL A 1 195 ? -2.806 9.425 1.979 1.00 57.09 195 VAL A C 1
ATOM 1518 O O . VAL A 1 195 ? -3.328 10.060 2.891 1.00 57.09 195 VAL A O 1
ATOM 1521 N N . VAL A 1 196 ? -2.830 8.091 1.961 1.00 55.78 196 VAL A N 1
ATOM 1522 C CA . VAL A 1 196 ? -3.545 7.290 2.966 1.00 55.78 196 VAL A CA 1
ATOM 1523 C C . VAL A 1 196 ? -2.964 7.467 4.386 1.00 55.78 196 VAL A C 1
ATOM 1525 O O . VAL A 1 196 ? -3.725 7.841 5.279 1.00 55.78 196 VAL A O 1
ATOM 1528 N N . PRO A 1 197 ? -1.650 7.299 4.637 1.00 53.34 197 PRO A N 1
ATOM 1529 C CA . PRO A 1 197 ? -0.999 7.700 5.875 1.00 53.34 197 PRO A CA 1
ATOM 1530 C C . PRO A 1 197 ? -1.270 9.158 6.226 1.00 53.34 197 PRO A C 1
ATOM 1532 O O . PRO A 1 197 ? -1.687 9.410 7.344 1.00 53.34 197 PRO A O 1
ATOM 1535 N N . LEU A 1 198 ? -1.122 10.117 5.306 1.00 55.47 198 LEU A N 1
ATOM 1536 C CA . LEU A 1 198 ? -1.393 11.537 5.589 1.00 55.47 198 LEU A CA 1
ATOM 1537 C C . LEU A 1 198 ? -2.830 11.779 6.085 1.00 55.47 198 LEU A C 1
ATOM 1539 O O . LEU A 1 198 ? -3.033 12.497 7.065 1.00 55.47 198 LEU A O 1
ATOM 1543 N N . LEU A 1 199 ? -3.818 11.117 5.481 1.00 55.41 199 LEU A N 1
ATOM 1544 C CA . LEU A 1 199 ? -5.223 11.173 5.891 1.00 55.41 199 LEU A CA 1
ATOM 1545 C C . LEU A 1 199 ? -5.506 10.409 7.195 1.00 55.41 199 LEU A C 1
ATOM 1547 O O . LEU A 1 199 ? -6.454 10.746 7.898 1.00 55.41 199 LEU A O 1
ATOM 1551 N N . VAL A 1 200 ? -4.685 9.418 7.558 1.00 56.34 200 VAL A N 1
ATOM 1552 C CA . VAL A 1 200 ? -4.728 8.735 8.867 1.00 56.34 200 VAL A CA 1
ATOM 1553 C C . VAL A 1 200 ? -4.025 9.563 9.956 1.00 56.34 200 VAL A C 1
ATOM 1555 O O . VAL A 1 200 ? -4.481 9.594 11.101 1.00 56.34 200 VAL A O 1
ATOM 1558 N N . LEU A 1 201 ? -2.948 10.273 9.609 1.00 57.19 201 LEU A N 1
ATOM 1559 C CA . LEU A 1 201 ? -2.166 11.146 10.490 1.00 57.19 201 LEU A CA 1
ATOM 1560 C C . LEU A 1 201 ? -2.918 12.455 10.801 1.00 57.19 201 LEU A C 1
ATOM 1562 O O . LEU A 1 201 ? -2.841 12.955 11.925 1.00 57.19 201 LEU A O 1
ATOM 1566 N N . GLY A 1 202 ? -3.675 12.999 9.841 1.00 60.06 202 GLY A N 1
ATOM 1567 C CA . GLY A 1 202 ? -4.403 14.271 9.966 1.00 60.06 202 GLY A CA 1
ATOM 1568 C C . GLY A 1 202 ? -5.387 14.333 11.149 1.00 60.06 202 GLY A C 1
ATOM 1569 O O . GLY A 1 202 ? -5.268 15.225 11.993 1.00 60.06 202 GLY A O 1
ATOM 1570 N N . PRO A 1 203 ? -6.316 13.372 11.301 1.00 53.91 203 PRO A N 1
ATOM 1571 C CA . PRO A 1 203 ? -7.262 13.331 12.417 1.00 53.91 203 PRO A CA 1
ATOM 1572 C C . PRO A 1 203 ? -6.593 13.164 13.788 1.00 53.91 203 PRO A C 1
ATOM 1574 O O . PRO A 1 203 ? -7.170 13.549 14.805 1.00 53.91 203 PRO A O 1
ATOM 1577 N N . LEU A 1 204 ? -5.385 12.592 13.828 1.00 53.62 204 LEU A N 1
ATOM 1578 C CA . LEU A 1 204 ? -4.601 12.369 15.043 1.00 53.62 204 LEU A CA 1
ATOM 1579 C C . LEU A 1 204 ? -3.798 13.614 15.438 1.00 53.62 204 LEU A C 1
ATOM 1581 O O . LEU A 1 204 ? -3.826 14.000 16.606 1.00 53.62 204 LEU A O 1
ATOM 1585 N N . TYR A 1 205 ? -3.185 14.308 14.473 1.00 53.84 205 TYR A N 1
ATOM 1586 C CA . TYR A 1 205 ? -2.575 15.627 14.687 1.00 53.84 205 TYR A CA 1
ATOM 1587 C C . TYR A 1 205 ? -3.586 16.642 15.235 1.00 53.84 205 TYR A C 1
ATOM 1589 O O . TYR A 1 205 ? -3.277 17.403 16.152 1.00 53.84 205 TYR A O 1
ATOM 1597 N N . LEU A 1 206 ? -4.819 16.611 14.721 1.00 53.62 206 LEU A N 1
ATOM 1598 C CA . LEU A 1 206 ? -5.905 17.488 15.163 1.00 53.62 206 LEU A CA 1
ATOM 1599 C C . LEU A 1 206 ? -6.483 17.113 16.541 1.00 53.62 206 LEU A C 1
ATOM 1601 O O . LEU A 1 206 ? -7.158 17.936 17.155 1.00 53.62 206 LEU A O 1
ATOM 1605 N N . ARG A 1 207 ? -6.213 15.900 17.044 1.00 55.03 207 ARG A N 1
ATOM 1606 C CA . ARG A 1 207 ? -6.640 15.425 18.375 1.00 55.03 207 ARG A CA 1
ATOM 1607 C C . ARG A 1 207 ? -5.580 15.569 19.468 1.00 55.03 207 ARG A C 1
ATOM 1609 O O . ARG A 1 207 ? -5.894 15.331 20.631 1.00 55.03 207 ARG A O 1
ATOM 1616 N N . LEU A 1 208 ? -4.351 15.960 19.133 1.00 53.00 208 LEU A N 1
ATOM 1617 C CA . LEU A 1 208 ? -3.328 16.282 20.129 1.00 53.00 208 LEU A CA 1
ATOM 1618 C C . LEU A 1 208 ? -3.707 17.577 20.867 1.00 53.00 208 LEU A C 1
ATOM 1620 O O . LEU A 1 208 ? -3.822 18.640 20.254 1.00 53.00 208 LEU A O 1
ATOM 1624 N N . GLU A 1 209 ? -3.879 17.501 22.191 1.00 53.53 209 GLU A N 1
ATOM 1625 C CA . GLU A 1 209 ? -4.138 18.668 23.043 1.00 53.53 209 GLU A CA 1
ATOM 1626 C C . GLU A 1 209 ? -3.105 19.781 22.799 1.00 53.53 209 GLU A C 1
ATOM 1628 O O . GLU A 1 209 ? -1.911 19.521 22.612 1.00 53.53 209 GLU A O 1
ATOM 1633 N N . ARG A 1 210 ? -3.549 21.049 22.850 1.00 51.66 210 ARG A N 1
ATOM 1634 C CA . ARG A 1 210 ? -2.732 22.238 22.521 1.00 51.66 210 ARG A CA 1
ATOM 1635 C C . ARG A 1 210 ? -1.372 22.292 23.244 1.00 51.66 210 ARG A C 1
ATOM 1637 O O . ARG A 1 210 ? -0.467 22.932 22.711 1.00 51.66 210 ARG A O 1
ATOM 1644 N N . LYS A 1 211 ? -1.225 21.624 24.400 1.00 51.66 211 LYS A N 1
ATOM 1645 C CA . LYS A 1 211 ? -0.029 21.591 25.268 1.00 51.66 211 LYS A CA 1
ATOM 1646 C C . LYS A 1 211 ? 0.758 20.260 25.256 1.00 51.66 211 LYS A C 1
ATOM 1648 O O . LYS A 1 211 ? 1.656 20.087 26.077 1.00 51.66 211 LYS A O 1
ATOM 1653 N N . HIS A 1 212 ? 0.469 19.319 24.353 1.00 53.22 212 HIS A N 1
ATOM 1654 C CA . HIS A 1 212 ? 1.135 18.011 24.356 1.00 53.22 212 HIS A CA 1
ATOM 1655 C C . HIS A 1 212 ? 2.618 18.097 23.941 1.00 53.22 212 HIS A C 1
ATOM 1657 O O . HIS A 1 212 ? 2.954 18.649 22.891 1.00 53.22 212 HIS A O 1
ATOM 1663 N N . ARG A 1 213 ? 3.520 17.495 24.733 1.00 53.91 213 ARG A N 1
ATOM 1664 C CA . ARG A 1 213 ? 4.990 17.569 24.555 1.00 53.91 213 ARG A CA 1
ATOM 1665 C C . ARG A 1 213 ? 5.499 17.056 23.197 1.00 53.91 213 ARG A C 1
ATOM 1667 O O . ARG A 1 213 ? 6.574 17.458 22.763 1.00 53.91 213 ARG A O 1
ATOM 1674 N N . LEU A 1 214 ? 4.725 16.219 22.502 1.00 50.78 214 LEU A N 1
ATOM 1675 C CA . LEU A 1 214 ? 5.071 15.687 21.173 1.00 50.78 214 LEU A CA 1
ATOM 1676 C C . LEU A 1 214 ? 4.757 16.639 20.005 1.00 50.78 214 LEU A C 1
ATOM 1678 O O . LEU A 1 214 ? 5.184 16.382 18.883 1.00 50.78 214 LEU A O 1
ATOM 1682 N N . ARG A 1 215 ? 4.089 17.775 20.246 1.00 50.75 215 ARG A N 1
ATOM 1683 C CA . ARG A 1 215 ? 3.745 18.743 19.188 1.00 50.75 215 ARG A CA 1
ATOM 1684 C C . ARG A 1 215 ? 4.966 19.461 18.590 1.00 50.75 215 ARG A C 1
ATOM 1686 O O . ARG A 1 215 ? 4.893 19.959 17.473 1.00 50.75 215 ARG A O 1
ATOM 1693 N N . VAL A 1 216 ? 6.078 19.492 19.326 1.00 54.72 216 VAL A N 1
ATOM 1694 C CA . VAL A 1 216 ? 7.337 20.167 18.963 1.00 54.72 216 VAL A CA 1
ATOM 1695 C C . VAL A 1 216 ? 8.358 19.245 18.259 1.00 54.72 216 VAL A C 1
ATOM 1697 O O . VAL A 1 216 ? 9.096 19.743 17.412 1.00 54.72 216 VAL A O 1
ATOM 1700 N N . PRO A 1 217 ? 8.447 17.927 18.547 1.00 49.03 217 PRO A N 1
ATOM 1701 C CA . PRO A 1 217 ? 9.307 17.012 17.780 1.00 49.03 217 PRO A CA 1
ATOM 1702 C C . PRO A 1 217 ? 8.690 16.445 16.489 1.00 49.03 217 PRO A C 1
ATOM 1704 O O . PRO A 1 217 ? 9.452 16.034 15.620 1.00 49.03 217 PRO A O 1
ATOM 1707 N N . LEU A 1 218 ? 7.359 16.449 16.313 1.00 47.16 218 LEU A N 1
ATOM 1708 C CA . LEU A 1 218 ? 6.700 15.962 15.080 1.00 47.16 218 LEU A CA 1
ATOM 1709 C C . LEU A 1 218 ? 7.233 16.582 13.763 1.00 47.16 218 LEU A C 1
ATOM 1711 O O . LEU A 1 218 ? 7.366 15.842 12.792 1.00 47.16 218 LEU A O 1
ATOM 1715 N N . PRO A 1 219 ? 7.580 17.885 13.704 1.00 50.81 219 PRO A N 1
ATOM 1716 C CA . PRO A 1 219 ? 8.155 18.502 12.505 1.00 50.81 219 PRO A CA 1
ATOM 1717 C C . PRO A 1 219 ? 9.614 18.112 12.225 1.00 50.81 219 PRO A C 1
ATOM 1719 O O . PRO A 1 219 ? 10.135 18.432 11.167 1.00 50.81 219 PRO A O 1
ATOM 1722 N N . ARG A 1 220 ? 10.312 17.468 13.173 1.00 46.06 220 ARG A N 1
ATOM 1723 C CA . ARG A 1 220 ? 11.746 17.143 13.044 1.00 46.06 220 ARG A CA 1
ATOM 1724 C C . ARG A 1 220 ? 12.011 15.720 12.551 1.00 46.06 220 ARG A C 1
ATOM 1726 O O . ARG A 1 220 ? 13.164 15.363 12.335 1.00 46.06 220 ARG A O 1
ATOM 1733 N N . PHE A 1 221 ? 10.974 14.899 12.386 1.00 47.41 221 PHE A N 1
ATOM 1734 C CA . PHE A 1 221 ? 11.119 13.585 11.764 1.00 47.41 221 PHE A CA 1
ATOM 1735 C C . PHE A 1 221 ? 11.290 13.750 10.246 1.00 47.41 221 PHE A C 1
ATOM 1737 O O . PHE A 1 221 ? 10.555 14.532 9.651 1.00 47.41 221 PHE A O 1
ATOM 1744 N N . PRO A 1 222 ? 12.171 12.984 9.581 1.00 47.44 222 PRO A N 1
ATOM 1745 C CA . PRO A 1 222 ? 12.402 13.098 8.135 1.00 47.44 222 PRO A CA 1
ATOM 1746 C C . PRO A 1 222 ? 11.178 12.771 7.249 1.00 47.44 222 PRO A C 1
ATOM 1748 O O . PRO A 1 222 ? 11.238 12.949 6.039 1.00 47.44 222 PRO A O 1
ATOM 1751 N N . GLY A 1 223 ? 10.040 12.363 7.829 1.00 45.31 223 GLY A N 1
ATOM 1752 C CA . GLY A 1 223 ? 8.736 12.300 7.151 1.00 45.31 223 GLY A CA 1
ATOM 1753 C C . GLY A 1 223 ? 7.932 13.614 7.155 1.00 45.31 223 GLY A C 1
ATOM 1754 O O . GLY A 1 223 ? 6.846 13.667 6.585 1.00 45.31 223 GLY A O 1
ATOM 1755 N N . ALA A 1 224 ? 8.427 14.678 7.796 1.00 45.09 224 ALA A N 1
ATOM 1756 C CA . ALA A 1 224 ? 7.713 15.947 7.953 1.00 45.09 224 ALA A CA 1
ATOM 1757 C C . ALA A 1 224 ? 7.802 16.888 6.739 1.00 45.09 224 ALA A C 1
ATOM 1759 O O . ALA A 1 224 ? 7.064 17.869 6.691 1.00 45.09 224 ALA A O 1
ATOM 1760 N N . VAL A 1 225 ? 8.603 16.563 5.717 1.00 43.12 225 VAL A N 1
ATOM 1761 C CA . VAL A 1 225 ? 8.588 17.309 4.442 1.00 43.12 225 VAL A CA 1
ATOM 1762 C C . VAL A 1 225 ? 7.196 17.245 3.787 1.00 43.12 225 VAL A C 1
ATOM 1764 O O . VAL A 1 225 ? 6.756 18.206 3.163 1.00 43.12 225 VAL A O 1
ATOM 1767 N N . CYS A 1 226 ? 6.426 16.177 4.027 1.00 41.84 226 CYS A N 1
ATOM 1768 C CA . CYS A 1 226 ? 5.028 16.091 3.594 1.00 41.84 226 CYS A CA 1
ATOM 1769 C C . CYS A 1 226 ? 4.042 16.897 4.466 1.00 41.84 226 CYS A C 1
ATOM 1771 O O . CYS A 1 226 ? 2.934 17.180 4.018 1.00 41.84 226 CYS A O 1
ATOM 1773 N N . LEU A 1 227 ? 4.409 17.273 5.697 1.00 42.62 227 LEU A N 1
ATOM 1774 C CA . LEU A 1 227 ? 3.532 17.992 6.635 1.00 42.62 227 LEU A CA 1
ATOM 1775 C C . LEU A 1 227 ? 3.617 19.518 6.493 1.00 42.62 227 LEU A C 1
ATOM 1777 O O . LEU A 1 227 ? 2.606 20.189 6.700 1.00 42.62 227 LEU A O 1
ATOM 1781 N N . ASP A 1 228 ? 4.769 20.069 6.102 1.00 37.97 228 ASP A N 1
ATOM 1782 C CA . ASP A 1 228 ? 4.884 21.513 5.844 1.00 37.97 228 ASP A CA 1
ATOM 1783 C C . ASP A 1 228 ? 4.188 21.934 4.535 1.00 37.97 228 ASP A C 1
ATOM 1785 O O . ASP A 1 228 ? 3.587 23.008 4.482 1.00 37.97 228 ASP A O 1
ATOM 1789 N N . LEU A 1 229 ? 4.116 21.053 3.527 1.00 37.16 229 LEU A N 1
ATOM 1790 C CA . LEU A 1 229 ? 3.304 21.281 2.320 1.00 37.16 229 LEU A CA 1
ATOM 1791 C C . LEU A 1 229 ? 1.798 21.369 2.626 1.00 37.16 229 LEU A C 1
ATOM 1793 O O . LEU A 1 229 ? 1.093 22.187 2.039 1.00 37.16 229 LEU A O 1
ATOM 1797 N N . ALA A 1 230 ? 1.309 20.591 3.597 1.00 36.75 230 ALA A N 1
ATOM 1798 C CA . ALA A 1 230 ? -0.092 20.635 4.022 1.00 36.75 230 ALA A CA 1
ATOM 1799 C C . ALA A 1 230 ? -0.448 21.917 4.803 1.00 36.75 230 ALA A C 1
ATOM 1801 O O . ALA A 1 230 ? -1.607 22.326 4.815 1.00 36.75 230 ALA A O 1
ATOM 1802 N N . ARG A 1 231 ? 0.535 22.577 5.435 1.00 38.00 231 ARG A N 1
ATOM 1803 C CA . ARG A 1 231 ? 0.348 23.896 6.065 1.00 38.00 231 ARG A CA 1
ATOM 1804 C C . ARG A 1 231 ? 0.348 25.037 5.051 1.00 38.00 231 ARG A C 1
ATOM 1806 O O . ARG A 1 231 ? -0.387 25.999 5.245 1.00 38.00 231 ARG A O 1
ATOM 1813 N N . ALA A 1 232 ? 1.136 24.927 3.982 1.00 36.50 232 ALA A N 1
ATOM 1814 C CA . ALA A 1 232 ? 1.214 25.952 2.944 1.00 36.50 232 ALA A CA 1
ATOM 1815 C C . ALA A 1 232 ? -0.049 26.014 2.062 1.00 36.50 232 ALA A C 1
ATOM 1817 O O . ALA A 1 232 ? -0.404 27.087 1.589 1.00 36.50 232 ALA A O 1
ATOM 1818 N N . PHE A 1 233 ? -0.757 24.893 1.883 1.00 31.47 233 PHE A N 1
ATOM 1819 C CA . PHE A 1 233 ? -1.930 24.817 1.001 1.00 31.47 233 PHE A CA 1
ATOM 1820 C C . PHE A 1 233 ? -3.269 25.236 1.633 1.00 31.47 233 PHE A C 1
ATOM 1822 O O . PHE A 1 233 ? -4.251 25.344 0.909 1.00 31.47 233 PHE A O 1
ATOM 1829 N N . TRP A 1 234 ? -3.334 25.466 2.952 1.00 34.56 234 TRP A N 1
ATOM 1830 C CA . TRP A 1 234 ? -4.605 25.741 3.652 1.00 34.56 234 TRP A CA 1
ATOM 1831 C C . TRP A 1 234 ? -4.639 27.054 4.450 1.00 34.56 234 TRP A C 1
ATOM 1833 O O . TRP A 1 234 ? -5.547 27.268 5.251 1.00 34.56 234 TRP A O 1
ATOM 1843 N N . CYS A 1 235 ? -3.659 27.936 4.228 1.00 31.45 235 CYS A N 1
ATOM 1844 C CA . CYS A 1 235 ? -3.667 29.320 4.725 1.00 31.45 235 CYS A CA 1
ATOM 1845 C C . CYS A 1 235 ? -4.115 30.354 3.667 1.00 31.45 235 CYS A C 1
ATOM 1847 O O . CYS A 1 235 ? -3.885 31.546 3.866 1.00 31.45 235 CYS A O 1
ATOM 1849 N N . CYS A 1 236 ? -4.780 29.912 2.595 1.00 32.47 236 CYS A N 1
ATOM 1850 C CA . CYS A 1 236 ? -5.624 30.749 1.737 1.00 32.47 236 CYS A CA 1
ATOM 1851 C C . CYS A 1 236 ? -7.050 30.196 1.752 1.00 32.47 236 CYS A C 1
ATOM 1853 O O . CYS A 1 236 ? -7.188 28.956 1.633 1.00 32.47 236 CYS A O 1
#

Secondary structure (DSSP, 8-state):
---HHHHHHHHHHHHHSTT-TT-EEESSSEEEHHHHHHHHHHHHHHHHHHTTT--PPPHHHHHHHHHHHHHHHHHHHHGGG--SHHHHHHHHHHHHHHHHHHHHHHHHHHHHHTS-HHHHHHHHHHHHHHHHHHHHHHHHHHHHHHTT--HHHHHTHHHHS---PPEEEEEETTEEEEE--TT-S-HHHHHHHHHHHHHHHHHHHTTS-TT-GGGTTGGGSTTTHHHHHHHHTS--

pLDDT: mean 78.06, std 16.1, range [31.45, 96.44]

Sequence (236 aa):
MPSRRVTDFLLFAAVFTMSFEKLFWNVAGKIALTEVISILFVGAYLLRRLGRRDGSLPRT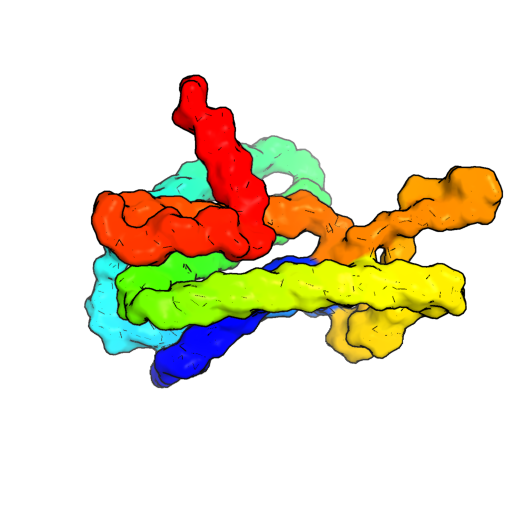SGIVLAFFAAFLLVYLIGFYNLETTQGLTQFGKGMGKFVLHFAFLVAAVDYLFRSSERVYWRMLAWFCLGVAANAAYGVVQLAAAQAGRNLDATLIEPITGHSTQINIYGAVGGSNVYRIDGLTPDPNHLGIQLVVPLLVLGPLYLRLERKHRLRVPLPRFPGAVCLDLARAFWCC